Protein AF-A0A350PJ37-F1 (afdb_monomer)

pLDDT: mean 85.16, std 17.82, range [30.05, 98.31]

Nearest PDB structures (foldseek):
  6g63-assembly1_G  TM=8.465E-01  e=6.677E-26  Escherichia coli K-12
  5f6c-assembly1_B  TM=8.165E-01  e=9.027E-26  Escherichia coli K-12
  6g63-assembly1_A  TM=8.144E-01  e=6.286E-26  Escherichia coli K-12
  2bx2-assembly1_L  TM=8.131E-01  e=2.369E-25  Escherichia coli
  6g63-assembly1_L  TM=7.913E-01  e=8.499E-26  Escherichia coli K-12

Mean predicted aligned error: 13.02 Å

Sequence (329 aa):
ERVLVDDPKMYRQIKSYVSQIAPEMAQNVHQYKGKKHIFDQMGIAEDVNSIFNPRVRMKSGGYLIFEQTEAMYVVDVNSGPYAAKAKQEDNSLKTNLDAAREIAKQLRLRDIGGIIVVDFIDLRDDKNRKKIYDELKKEFRKDPAKTNMLGMSDFGLVQITRQRIRPSVINSVSKVCPMCGGSGDVISDDTILTDIESWLSKFKHASEYRAVDLYVNPYMKTLINKGMFSKRWKWMSKLHIKITLVADESIPLSRFKVTLSGSDVDITDVVMRGDSIDEALEQVQIIEELDNSKDDLEITKKSNHRNSGNRTSGSSANSNGRKNHAHQN

Structure (mmCIF, N/CA/C/O backbone):
data_AF-A0A350PJ37-F1
#
_entry.id   AF-A0A350PJ37-F1
#
loop_
_atom_site.group_PDB
_atom_site.id
_atom_site.type_symbol
_atom_site.label_atom_id
_atom_site.label_alt_id
_atom_site.label_comp_id
_atom_site.label_asym_id
_atom_site.label_entity_id
_atom_site.label_seq_id
_atom_site.pdbx_PDB_ins_code
_atom_site.Ca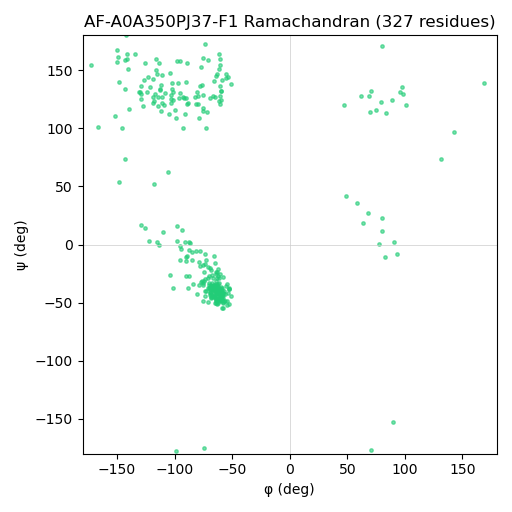rtn_x
_atom_site.Cartn_y
_atom_site.Cartn_z
_atom_site.occupancy
_atom_site.B_iso_or_equiv
_atom_site.auth_seq_id
_atom_site.auth_comp_id
_atom_site.auth_asym_id
_atom_site.auth_atom_id
_atom_site.pdbx_PDB_model_num
ATOM 1 N N . GLU A 1 1 ? -25.817 -11.072 20.066 1.00 71.81 1 GLU A N 1
ATOM 2 C CA . GLU A 1 1 ? -25.407 -10.185 18.951 1.00 71.81 1 GLU A CA 1
ATOM 3 C C . GLU A 1 1 ? -26.251 -10.500 17.720 1.00 71.81 1 GLU A C 1
ATOM 5 O O . GLU A 1 1 ? -26.748 -11.615 17.630 1.00 71.81 1 GLU A O 1
ATOM 10 N N . ARG A 1 2 ? -26.479 -9.530 16.826 1.00 91.81 2 ARG A N 1
ATOM 11 C CA . ARG A 1 2 ? -27.412 -9.632 15.688 1.00 91.81 2 ARG A CA 1
ATOM 12 C C . ARG A 1 2 ? -26.661 -9.893 14.378 1.00 91.81 2 ARG A C 1
ATOM 14 O O . ARG A 1 2 ? -25.728 -9.156 14.079 1.00 91.81 2 ARG A O 1
ATOM 21 N N . VAL A 1 3 ? -27.128 -10.840 13.563 1.00 93.94 3 VAL A N 1
ATOM 22 C CA . VAL A 1 3 ? -26.669 -11.066 12.180 1.00 93.94 3 VAL A CA 1
ATOM 23 C C . VAL A 1 3 ? -27.689 -10.464 11.219 1.00 93.94 3 VAL A C 1
ATOM 25 O O . VAL A 1 3 ? -28.874 -10.791 11.278 1.00 93.94 3 VAL A O 1
ATOM 28 N N . LEU A 1 4 ? -27.242 -9.567 10.344 1.00 95.62 4 LEU A N 1
ATOM 29 C CA . LEU A 1 4 ? -28.100 -8.833 9.420 1.00 95.62 4 LEU A CA 1
ATOM 30 C C . LEU A 1 4 ? -27.703 -9.163 7.974 1.00 95.62 4 LEU A C 1
ATOM 32 O O . LEU A 1 4 ? -26.532 -9.046 7.631 1.00 95.62 4 LEU A O 1
ATOM 36 N N . VAL A 1 5 ? -28.666 -9.589 7.151 1.00 96.75 5 VAL A N 1
ATOM 37 C CA . VAL A 1 5 ? -28.421 -10.083 5.782 1.00 96.75 5 VAL A CA 1
ATOM 38 C C . VAL A 1 5 ? -29.347 -9.372 4.802 1.00 96.75 5 VAL A C 1
ATOM 40 O O . VAL A 1 5 ? -30.561 -9.383 4.996 1.00 96.75 5 VAL A O 1
ATOM 43 N N . ASP A 1 6 ? -28.797 -8.746 3.768 1.00 95.81 6 ASP A N 1
ATOM 44 C CA . ASP A 1 6 ? -29.538 -7.972 2.766 1.00 95.81 6 ASP A CA 1
ATOM 45 C C . ASP A 1 6 ? -29.996 -8.799 1.556 1.00 95.81 6 ASP A C 1
ATOM 47 O O . ASP A 1 6 ? -31.053 -8.511 0.996 1.00 95.81 6 ASP A O 1
ATOM 51 N N . ASP A 1 7 ? -29.294 -9.881 1.209 1.00 97.00 7 ASP A N 1
ATOM 52 C CA . ASP A 1 7 ? -29.755 -10.823 0.186 1.00 97.00 7 ASP A CA 1
ATOM 53 C C . ASP A 1 7 ? -30.821 -11.814 0.728 1.00 97.00 7 ASP A C 1
ATOM 55 O O . ASP A 1 7 ? -30.552 -12.598 1.650 1.00 97.00 7 ASP A O 1
ATOM 59 N N . PRO A 1 8 ? -32.043 -11.858 0.152 1.00 96.38 8 PRO A N 1
ATOM 60 C CA . PRO A 1 8 ? -33.118 -12.739 0.617 1.00 96.38 8 PRO A CA 1
ATOM 61 C C . PRO A 1 8 ? -32.821 -14.241 0.505 1.00 96.38 8 PRO A C 1
ATOM 63 O O . PRO A 1 8 ? -33.394 -15.045 1.251 1.00 96.38 8 PRO A O 1
ATOM 66 N N . LYS A 1 9 ? -31.997 -14.660 -0.463 1.00 97.62 9 LYS A N 1
ATOM 67 C CA . LYS A 1 9 ? -31.652 -16.076 -0.655 1.00 97.62 9 LYS A CA 1
ATOM 68 C C . LYS A 1 9 ? -30.661 -16.518 0.421 1.00 97.62 9 LYS A C 1
ATOM 70 O O . LYS A 1 9 ? -30.918 -17.507 1.108 1.00 97.62 9 LYS A O 1
ATOM 75 N N . MET A 1 10 ? -29.610 -15.739 0.628 1.00 97.38 10 MET A N 1
ATOM 76 C CA . MET A 1 10 ? -28.591 -15.944 1.648 1.00 97.38 10 MET A CA 1
ATOM 77 C C . MET A 1 10 ? -29.172 -15.854 3.061 1.00 97.38 10 MET A C 1
ATOM 79 O O . MET A 1 10 ? -28.846 -16.693 3.893 1.00 97.38 10 MET A O 1
ATOM 83 N N . TYR A 1 11 ? -30.119 -14.943 3.326 1.00 97.62 11 TYR A N 1
ATOM 84 C CA . TYR A 1 11 ? -30.843 -14.905 4.605 1.00 97.62 11 TYR A CA 1
ATOM 85 C C . TYR A 1 11 ? -31.503 -16.253 4.930 1.00 97.62 11 TYR A C 1
ATOM 87 O O . TYR A 1 11 ? -31.339 -16.773 6.034 1.00 97.62 11 TYR A O 1
ATOM 95 N N . ARG A 1 12 ? -32.227 -16.845 3.968 1.00 97.31 12 ARG A N 1
ATOM 96 C CA . ARG A 1 12 ? -32.888 -18.148 4.156 1.00 97.31 12 ARG A CA 1
ATOM 97 C C . ARG A 1 12 ? -31.877 -19.268 4.388 1.00 97.31 12 ARG A C 1
ATOM 99 O O . ARG A 1 12 ? -32.087 -20.087 5.277 1.00 97.31 12 ARG A O 1
ATOM 106 N N . GLN A 1 13 ? -30.782 -19.278 3.628 1.00 97.38 13 GLN A N 1
ATOM 107 C CA . GLN A 1 13 ? -29.710 -20.267 3.774 1.00 97.38 13 GLN A CA 1
ATOM 108 C C . GLN A 1 13 ? -29.038 -20.175 5.149 1.00 97.38 13 GLN A C 1
ATOM 110 O O . GLN A 1 13 ? -28.982 -21.173 5.865 1.00 97.38 13 GLN A O 1
ATOM 115 N N . ILE A 1 14 ? -28.605 -18.976 5.554 1.00 96.75 14 ILE A N 1
ATOM 116 C CA . ILE A 1 14 ? -27.972 -18.732 6.856 1.00 96.75 14 ILE A CA 1
ATOM 117 C C . ILE A 1 14 ? -28.936 -19.093 7.985 1.00 96.75 14 ILE A C 1
ATOM 119 O O . ILE A 1 14 ? -28.550 -19.788 8.920 1.00 96.75 14 ILE A O 1
ATOM 123 N N . LYS A 1 15 ? -30.205 -18.679 7.899 1.00 96.69 15 LYS A N 1
ATOM 124 C CA . LYS A 1 15 ? -31.189 -18.983 8.941 1.00 96.69 15 LYS A CA 1
ATOM 125 C C . LYS A 1 15 ? -31.455 -20.479 9.066 1.00 96.69 15 LYS A C 1
ATOM 127 O O . LYS A 1 15 ? -31.522 -20.974 10.187 1.00 96.69 15 LYS A O 1
ATOM 132 N N . SER A 1 16 ? -31.559 -21.197 7.948 1.00 96.81 16 SER A N 1
ATOM 133 C CA . SER A 1 16 ? -31.697 -22.657 7.953 1.00 96.81 16 SER A CA 1
ATOM 134 C C . SER A 1 16 ? -30.483 -23.331 8.591 1.00 96.81 16 SER A C 1
ATOM 136 O O . SER A 1 16 ? -30.651 -24.193 9.445 1.00 96.81 16 SER A O 1
ATOM 138 N N . TYR A 1 17 ? -29.272 -22.916 8.213 1.00 96.81 17 TYR A N 1
ATOM 139 C CA . TYR A 1 17 ? -28.022 -23.461 8.743 1.00 96.81 17 TYR A CA 1
ATOM 140 C C . TYR A 1 17 ? -27.886 -23.231 10.256 1.00 96.81 17 TYR A C 1
ATOM 142 O O . TYR A 1 17 ? -27.674 -24.173 11.016 1.00 96.81 17 TYR A O 1
ATOM 150 N N . VAL A 1 18 ? -28.089 -21.992 10.716 1.00 96.00 18 VAL A N 1
ATOM 151 C CA . VAL A 1 18 ? -28.021 -21.652 12.146 1.00 96.00 18 VAL A CA 1
ATOM 152 C C . VAL A 1 18 ? -29.093 -22.399 12.936 1.00 96.00 18 VAL A C 1
ATOM 154 O O . VAL A 1 18 ? -28.800 -22.898 14.013 1.00 96.00 18 VAL A O 1
ATOM 157 N N . SER A 1 19 ? -30.303 -22.562 12.391 1.00 95.56 19 SER A N 1
ATOM 158 C CA . SER A 1 19 ? -31.375 -23.307 13.071 1.00 95.56 19 SER A CA 1
ATOM 159 C C . SER A 1 19 ? -31.049 -24.789 13.284 1.00 95.56 19 SER A C 1
ATOM 161 O O . SER A 1 19 ? -31.627 -25.399 14.173 1.00 95.56 19 SER A O 1
ATOM 163 N N . GLN A 1 20 ? -30.153 -25.373 12.481 1.00 96.69 20 GLN A N 1
ATOM 164 C CA . GLN A 1 20 ? -29.726 -26.768 12.631 1.00 96.69 20 GLN A CA 1
ATOM 165 C C . GLN A 1 20 ? -28.608 -26.933 13.668 1.00 96.69 20 GLN A C 1
ATOM 167 O O . GLN A 1 20 ? -28.559 -27.957 14.342 1.00 96.69 20 GLN A O 1
ATOM 172 N N . ILE A 1 21 ? -27.711 -25.949 13.786 1.00 96.69 21 ILE A N 1
ATOM 173 C CA . ILE A 1 21 ? -26.486 -26.061 14.599 1.00 96.69 21 ILE A CA 1
ATOM 174 C C . ILE A 1 21 ? -26.615 -25.354 15.952 1.00 96.69 21 ILE A C 1
ATOM 176 O O . ILE A 1 21 ? -26.098 -25.848 16.947 1.00 96.69 21 ILE A O 1
ATOM 180 N N . ALA A 1 22 ? -27.292 -24.206 15.987 1.00 94.62 22 ALA A N 1
ATOM 181 C CA . ALA A 1 22 ? -27.503 -23.381 17.177 1.00 94.62 22 ALA A CA 1
ATOM 182 C C . ALA A 1 22 ? -28.915 -22.752 17.138 1.00 94.62 22 ALA A C 1
ATOM 184 O O . ALA A 1 22 ? -29.064 -21.557 16.834 1.00 94.62 22 ALA A O 1
ATOM 185 N N . PRO A 1 23 ? -29.977 -23.549 17.380 1.00 94.00 23 PRO A N 1
ATOM 186 C CA . PRO A 1 23 ? -31.371 -23.112 17.258 1.00 94.00 23 PRO A CA 1
ATOM 187 C C . PRO A 1 23 ? -31.692 -21.829 18.039 1.00 94.00 23 PRO A C 1
ATOM 189 O O . PRO A 1 23 ? -32.399 -20.949 17.546 1.00 94.00 23 PRO A O 1
ATOM 192 N N . GLU A 1 24 ? -31.122 -21.676 19.232 1.00 94.75 24 GLU A N 1
ATOM 193 C CA . GLU A 1 24 ? -31.280 -20.519 20.114 1.00 94.75 24 GLU A CA 1
ATOM 194 C C . GLU A 1 24 ? -30.734 -19.212 19.515 1.00 94.75 24 GLU A C 1
ATOM 196 O O . GLU A 1 24 ? -31.190 -18.122 19.874 1.00 94.75 24 GLU A O 1
ATOM 201 N N . MET A 1 25 ? -29.796 -19.303 18.565 1.00 94.38 25 MET A N 1
ATOM 202 C CA . MET A 1 25 ? -29.224 -18.154 17.861 1.00 94.38 25 MET A CA 1
ATOM 203 C C . MET A 1 25 ? -29.999 -17.782 16.591 1.00 94.38 25 MET A C 1
ATOM 205 O O . MET A 1 25 ? -29.816 -16.679 16.074 1.00 94.38 25 MET A O 1
ATOM 209 N N . ALA A 1 26 ? -30.894 -18.639 16.088 1.00 94.19 26 ALA A N 1
ATOM 210 C CA . ALA A 1 26 ? -31.614 -18.401 14.832 1.00 94.19 26 ALA A CA 1
ATOM 211 C C . ALA A 1 26 ? -32.501 -17.141 14.867 1.00 94.19 26 ALA A C 1
ATOM 213 O O . ALA A 1 26 ? -32.713 -16.484 13.840 1.00 94.19 26 ALA A O 1
ATOM 214 N N . GLN A 1 27 ? -32.989 -16.768 16.055 1.00 94.69 27 GLN A N 1
ATOM 215 C CA . GLN A 1 27 ? -33.739 -15.528 16.281 1.00 94.69 27 GLN A CA 1
ATOM 216 C C . GLN A 1 27 ? -32.905 -14.264 16.032 1.00 94.69 27 GLN A C 1
ATOM 218 O O . GLN A 1 27 ? -33.464 -13.243 15.647 1.00 94.69 27 GLN A O 1
ATOM 223 N N . ASN A 1 28 ? -31.576 -14.350 16.164 1.00 95.69 28 ASN A N 1
ATOM 224 C CA . ASN A 1 28 ? -30.653 -13.238 15.945 1.00 95.69 28 ASN A CA 1
ATOM 225 C C . ASN A 1 28 ? -30.320 -13.012 14.464 1.00 95.69 28 ASN A C 1
ATOM 227 O O . ASN A 1 28 ? -29.609 -12.058 14.146 1.00 95.69 28 ASN A O 1
ATOM 231 N N . VAL A 1 29 ? -30.788 -13.881 13.559 1.00 96.62 29 VAL A N 1
ATOM 232 C CA . VAL A 1 29 ? -30.621 -13.729 12.109 1.00 96.62 29 VAL A CA 1
ATOM 233 C C . VAL A 1 29 ? -31.820 -12.963 11.557 1.00 96.62 29 VAL A C 1
ATOM 235 O O . VAL A 1 29 ? -32.947 -13.478 11.536 1.00 96.62 29 VAL A O 1
ATOM 238 N N . HIS A 1 30 ? -31.571 -11.743 11.082 1.00 96.25 30 HIS A N 1
ATOM 239 C CA . HIS A 1 30 ? -32.581 -10.846 10.526 1.00 96.25 30 HIS A CA 1
ATOM 240 C C .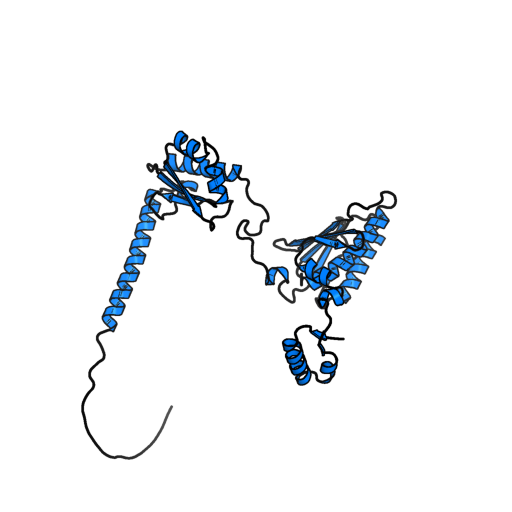 HIS A 1 30 ? -32.287 -10.523 9.066 1.00 96.25 30 HIS A C 1
ATOM 242 O O . HIS A 1 30 ? -31.145 -10.286 8.672 1.00 96.25 30 HIS A O 1
ATOM 248 N N . GLN A 1 31 ? -33.353 -10.439 8.278 1.00 96.94 31 GLN A N 1
ATOM 249 C CA . GLN A 1 31 ? -33.276 -9.911 6.928 1.00 96.94 31 GLN A CA 1
ATOM 250 C C . GLN A 1 31 ? -33.323 -8.382 6.974 1.00 96.94 31 GLN A C 1
ATOM 252 O O . GLN A 1 31 ? -34.250 -7.799 7.541 1.00 96.94 31 GLN A O 1
ATOM 257 N N . TYR A 1 32 ? -32.356 -7.735 6.341 1.00 96.88 32 TYR A N 1
ATOM 258 C CA . TYR A 1 32 ? -32.394 -6.310 6.079 1.00 96.88 32 TYR A CA 1
ATOM 259 C C . TYR A 1 32 ? -33.277 -6.024 4.865 1.00 96.88 32 TYR A C 1
ATOM 261 O O . TYR A 1 32 ? -33.119 -6.627 3.810 1.00 96.88 32 TYR A O 1
ATOM 269 N N . LYS A 1 33 ? -34.235 -5.110 5.033 1.00 95.44 33 LYS A N 1
ATOM 270 C CA . LYS A 1 33 ? -35.200 -4.710 3.993 1.00 95.44 33 LYS A CA 1
ATOM 271 C C . LYS A 1 33 ? -35.204 -3.197 3.750 1.00 95.44 33 LYS A C 1
ATOM 273 O O . LYS A 1 33 ? -36.158 -2.659 3.193 1.00 95.44 33 LYS A O 1
ATOM 278 N N . GLY A 1 34 ? -34.192 -2.490 4.257 1.00 93.81 34 GLY A N 1
ATOM 279 C CA . GLY A 1 34 ? -34.082 -1.046 4.080 1.00 93.81 34 GLY A CA 1
ATOM 280 C C . GLY A 1 34 ? -33.742 -0.678 2.635 1.00 93.81 34 GLY A C 1
ATOM 281 O O . GLY A 1 34 ? -33.219 -1.494 1.885 1.00 93.81 34 GLY A O 1
ATOM 282 N N . LYS A 1 35 ? -34.044 0.566 2.247 1.00 94.75 35 LYS A N 1
ATOM 283 C CA . LYS A 1 35 ? -33.756 1.076 0.894 1.00 94.75 35 LYS A CA 1
ATOM 284 C C . LYS A 1 35 ? -32.281 1.433 0.683 1.00 94.75 35 LYS A C 1
ATOM 286 O O . LYS A 1 35 ? -31.791 1.347 -0.434 1.00 94.75 35 LYS A O 1
ATOM 291 N N . LYS A 1 36 ? -31.597 1.893 1.737 1.00 95.69 36 LYS A N 1
ATOM 292 C CA . LYS A 1 36 ? -30.164 2.233 1.697 1.00 95.69 36 LYS A CA 1
ATOM 293 C C . LYS A 1 36 ? -29.327 0.962 1.748 1.00 95.69 36 LYS A C 1
ATOM 295 O O . LYS A 1 36 ? -29.774 0.001 2.368 1.00 95.69 36 LYS A O 1
ATOM 300 N N . HIS A 1 37 ? -28.121 0.976 1.188 1.00 95.12 37 HIS A N 1
ATOM 301 C CA . HIS A 1 37 ? -27.193 -0.147 1.307 1.00 95.12 37 HIS A CA 1
ATOM 302 C C . HIS A 1 37 ? -26.942 -0.497 2.786 1.00 95.12 37 HIS A C 1
ATOM 304 O O . HIS A 1 37 ? -26.893 0.390 3.644 1.00 95.12 37 HIS A O 1
ATOM 310 N N . ILE A 1 38 ? -26.797 -1.789 3.100 1.00 95.50 38 ILE A N 1
ATOM 311 C CA . ILE A 1 38 ? -26.683 -2.267 4.486 1.00 95.50 38 ILE A CA 1
ATOM 312 C C . ILE A 1 38 ? -25.488 -1.637 5.218 1.00 95.50 38 ILE A C 1
ATOM 314 O O . ILE A 1 38 ? -25.617 -1.245 6.376 1.00 95.50 38 ILE A O 1
ATOM 318 N N . PHE A 1 39 ? -24.350 -1.461 4.541 1.00 95.31 39 PHE A N 1
ATOM 319 C CA . PHE A 1 39 ? -23.158 -0.849 5.143 1.00 95.31 39 PHE A CA 1
ATOM 320 C C . PHE A 1 39 ? -23.327 0.640 5.438 1.00 95.31 39 PHE A C 1
ATOM 322 O O . PHE A 1 39 ? -22.859 1.095 6.481 1.00 95.31 39 PHE A O 1
ATOM 329 N N . ASP A 1 40 ? -24.035 1.381 4.582 1.00 94.81 40 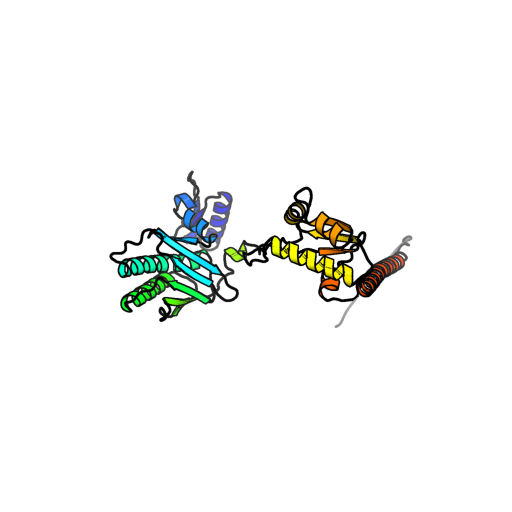ASP A N 1
ATOM 330 C CA . ASP A 1 40 ? -24.334 2.797 4.825 1.00 94.81 40 ASP A CA 1
ATOM 331 C C . ASP A 1 40 ? -25.267 2.941 6.024 1.00 94.81 40 ASP A C 1
ATOM 333 O O . ASP A 1 40 ? -25.044 3.761 6.911 1.00 94.81 40 ASP A O 1
ATOM 337 N N . GLN A 1 41 ? -26.299 2.095 6.085 1.00 93.94 41 GLN A N 1
ATOM 338 C CA . GLN A 1 41 ? -27.249 2.085 7.191 1.00 93.94 41 GLN A CA 1
ATOM 339 C C . GLN A 1 41 ? -26.582 1.738 8.529 1.00 93.94 41 GLN A C 1
ATOM 341 O O . GLN A 1 41 ? -26.999 2.242 9.570 1.00 93.94 41 GLN A O 1
ATOM 346 N N . MET A 1 42 ? -25.563 0.877 8.503 1.00 94.00 42 MET A N 1
ATOM 347 C CA . MET A 1 42 ? -24.791 0.487 9.683 1.00 94.00 42 MET A CA 1
ATOM 348 C C . MET A 1 42 ? -23.615 1.431 9.981 1.00 94.00 42 MET A C 1
ATOM 350 O O . MET A 1 42 ? -22.963 1.258 11.007 1.00 94.00 42 MET A O 1
ATOM 354 N N . GLY A 1 43 ? -23.347 2.422 9.122 1.00 93.06 43 GLY A N 1
ATOM 355 C CA . GLY A 1 43 ? -22.254 3.379 9.301 1.00 93.06 43 GLY A CA 1
ATOM 356 C C . GLY A 1 43 ? -20.855 2.770 9.168 1.00 93.06 43 GLY A C 1
ATOM 357 O O . GLY A 1 43 ? -19.923 3.275 9.785 1.00 93.06 43 GLY A O 1
ATOM 358 N N . ILE A 1 44 ? -20.706 1.683 8.402 1.00 93.31 44 ILE A N 1
ATOM 359 C CA . ILE A 1 44 ? -19.430 0.958 8.227 1.00 93.31 44 ILE A CA 1
ATOM 360 C C . ILE A 1 44 ? -18.888 1.012 6.794 1.00 93.31 44 ILE A C 1
ATOM 362 O O . ILE A 1 44 ? -17.865 0.401 6.504 1.00 93.31 44 ILE A O 1
ATOM 366 N N . ALA A 1 45 ? -19.555 1.718 5.878 1.00 91.69 45 ALA A N 1
ATOM 367 C CA . ALA A 1 45 ? -19.125 1.794 4.481 1.00 91.69 45 ALA A CA 1
ATOM 368 C C . ALA A 1 45 ? -17.710 2.383 4.329 1.00 91.69 45 ALA A C 1
ATOM 370 O O . ALA A 1 45 ? -16.903 1.864 3.560 1.00 91.69 45 ALA A O 1
ATOM 371 N N . GLU A 1 46 ? -17.380 3.420 5.105 1.00 89.31 46 GLU A N 1
ATOM 372 C CA . GLU A 1 46 ? -16.032 4.005 5.120 1.00 89.31 46 GLU A CA 1
ATOM 373 C C . GLU A 1 46 ? -14.977 3.008 5.616 1.00 89.31 46 GLU A C 1
ATOM 375 O O . GLU A 1 46 ? -13.905 2.904 5.023 1.00 89.31 46 GLU A O 1
ATOM 380 N N . ASP A 1 47 ? -15.305 2.221 6.643 1.00 91.00 47 ASP A N 1
ATOM 381 C CA . ASP A 1 47 ? -14.417 1.190 7.183 1.00 91.00 47 ASP A CA 1
ATOM 382 C C . ASP A 1 47 ? -14.138 0.099 6.147 1.00 91.00 47 ASP A C 1
ATOM 384 O O . ASP A 1 47 ? -12.982 -0.260 5.930 1.00 91.00 47 ASP A O 1
ATOM 388 N N . VAL A 1 48 ? -15.178 -0.380 5.458 1.00 90.75 48 VAL A N 1
ATOM 389 C CA . VAL A 1 48 ? -15.038 -1.367 4.378 1.00 90.75 48 VAL A CA 1
ATOM 390 C C . VAL A 1 48 ? -14.159 -0.824 3.249 1.00 90.75 48 VAL A C 1
ATOM 392 O O . VAL A 1 48 ? -13.234 -1.505 2.815 1.00 90.75 48 VAL A O 1
ATOM 395 N N . ASN A 1 49 ? -14.389 0.416 2.810 1.00 87.31 49 ASN A N 1
ATOM 396 C CA . ASN A 1 49 ? -13.591 1.033 1.748 1.00 87.31 49 ASN A CA 1
ATOM 397 C C . ASN A 1 49 ? -12.133 1.264 2.172 1.00 87.31 49 ASN A C 1
ATOM 399 O O . ASN A 1 49 ? -11.221 1.126 1.356 1.00 87.31 49 ASN A O 1
ATOM 403 N N . SER A 1 50 ? -11.896 1.584 3.449 1.00 89.75 50 SER A N 1
ATOM 404 C CA . SER A 1 50 ? -10.547 1.821 3.965 1.00 89.75 50 SER A CA 1
ATOM 405 C C . SER A 1 50 ? -9.641 0.596 3.875 1.00 89.75 50 SER A C 1
ATOM 407 O O . SER A 1 50 ? -8.440 0.780 3.725 1.00 89.75 50 SER A O 1
ATOM 409 N N . ILE A 1 51 ? -10.182 -0.631 3.898 1.00 90.25 51 ILE A N 1
ATOM 410 C CA . ILE A 1 51 ? -9.402 -1.882 3.860 1.00 90.25 51 ILE A CA 1
ATOM 411 C C . ILE A 1 51 ? -8.432 -1.908 2.674 1.00 90.25 51 ILE A C 1
ATOM 413 O O . ILE A 1 51 ? -7.303 -2.372 2.821 1.00 90.25 51 ILE A O 1
ATOM 417 N N . PHE A 1 52 ? -8.858 -1.389 1.521 1.00 86.38 52 PHE A N 1
ATOM 418 C CA . PHE A 1 52 ? -8.084 -1.413 0.278 1.00 86.38 52 P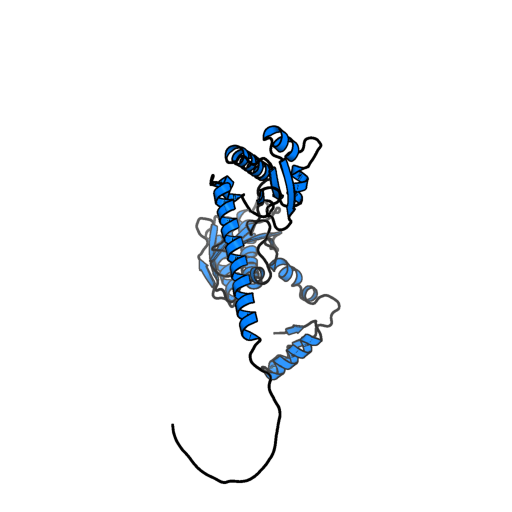HE A CA 1
ATOM 419 C C . PHE A 1 52 ? -7.183 -0.194 0.090 1.00 86.38 52 PHE A C 1
ATOM 421 O O . PHE A 1 52 ? -6.357 -0.179 -0.819 1.00 86.38 52 PHE A O 1
ATOM 428 N N . ASN A 1 53 ? -7.337 0.837 0.921 1.00 90.12 53 ASN A N 1
ATOM 429 C CA . ASN A 1 53 ? -6.574 2.065 0.786 1.00 90.12 53 ASN A CA 1
ATOM 430 C C . ASN A 1 53 ? -5.350 2.032 1.715 1.00 90.12 53 ASN A C 1
ATOM 432 O O . ASN A 1 53 ? -5.513 1.852 2.928 1.00 90.12 53 ASN A O 1
ATOM 436 N N . PRO A 1 54 ? -4.125 2.244 1.205 1.00 90.31 54 PRO A N 1
ATOM 437 C CA . PRO A 1 54 ? -2.954 2.443 2.055 1.00 90.31 54 PRO A CA 1
ATOM 438 C C . PRO A 1 54 ? -3.148 3.598 3.045 1.00 90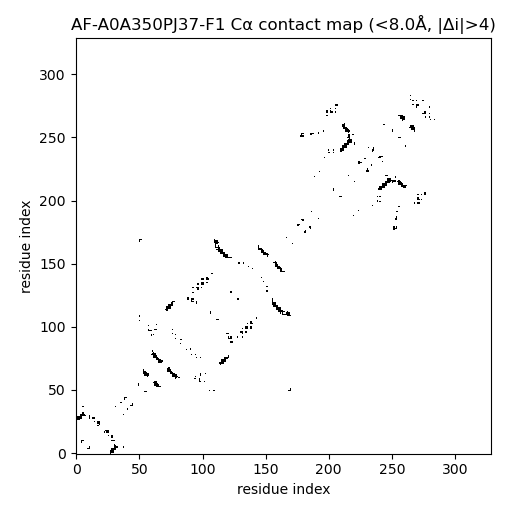.31 54 PRO A C 1
ATOM 440 O O . PRO A 1 54 ? -2.727 3.499 4.194 1.00 90.31 54 PRO A O 1
ATOM 443 N N . ARG A 1 55 ? -3.847 4.667 2.636 1.00 94.38 55 ARG A N 1
ATOM 444 C CA . ARG A 1 55 ? -4.114 5.838 3.474 1.00 94.38 55 ARG A CA 1
ATOM 445 C C . ARG A 1 55 ? -5.448 5.718 4.211 1.00 94.38 55 ARG A C 1
ATOM 447 O O . ARG A 1 55 ? -6.497 5.570 3.587 1.00 94.38 55 ARG A O 1
ATOM 454 N N . VAL A 1 56 ? -5.426 5.887 5.533 1.00 94.38 56 VAL A N 1
ATOM 455 C CA . VAL A 1 56 ? -6.624 5.877 6.394 1.00 94.38 56 VAL A CA 1
ATOM 456 C C . VAL A 1 56 ? -6.771 7.216 7.089 1.00 94.38 56 VAL A C 1
ATOM 458 O O . VAL A 1 56 ? -5.883 7.642 7.818 1.00 94.38 56 VAL A O 1
ATOM 461 N N . ARG A 1 57 ? -7.899 7.895 6.885 1.00 92.12 57 ARG A N 1
ATOM 462 C CA . ARG A 1 57 ? -8.166 9.178 7.541 1.00 92.12 57 ARG A CA 1
ATOM 463 C C . ARG A 1 57 ? -8.593 8.959 8.991 1.00 92.12 57 ARG A C 1
ATOM 465 O O . ARG A 1 57 ? -9.431 8.111 9.272 1.00 92.12 57 ARG A O 1
ATOM 472 N N . MET A 1 58 ? -8.051 9.767 9.894 1.00 91.62 58 MET A N 1
ATOM 473 C CA . MET A 1 58 ? -8.395 9.753 11.313 1.00 91.62 58 MET A CA 1
ATOM 474 C C . MET A 1 58 ? -9.415 10.846 11.650 1.00 91.62 58 MET A C 1
ATOM 476 O O . MET A 1 58 ? -9.520 11.864 10.959 1.00 91.62 58 MET A O 1
ATOM 480 N N . LYS A 1 59 ? -10.148 10.672 12.755 1.00 85.44 59 LYS A N 1
ATOM 481 C CA . LYS A 1 59 ? -11.184 11.624 13.204 1.00 85.44 59 LYS A CA 1
ATOM 482 C C . LYS A 1 59 ? -10.604 12.985 13.574 1.00 85.44 59 LYS A C 1
ATOM 484 O O . LYS A 1 59 ? -11.256 14.009 13.396 1.00 85.44 59 LYS A O 1
ATOM 489 N N . SER A 1 60 ? -9.372 12.993 14.071 1.00 83.06 60 SER A N 1
ATOM 490 C CA . SER A 1 60 ? -8.586 14.191 14.373 1.00 83.06 60 SER A CA 1
ATOM 491 C C . SER A 1 60 ? -8.204 15.026 13.142 1.00 83.06 60 SER A C 1
ATOM 493 O O . SER A 1 60 ? -7.740 16.150 13.311 1.00 83.06 60 SER A O 1
ATOM 495 N N . GLY A 1 61 ? -8.419 14.523 11.920 1.00 84.69 61 GLY A N 1
ATOM 496 C CA . GLY A 1 61 ? -8.049 15.196 10.670 1.00 84.69 61 GLY A CA 1
ATOM 497 C C . GLY A 1 61 ? -6.674 14.798 10.128 1.00 84.69 61 GLY A C 1
ATOM 498 O O . GLY A 1 61 ? -6.362 15.137 8.986 1.00 84.69 61 GLY A O 1
ATOM 499 N N . GLY A 1 62 ? -5.897 14.042 10.908 1.00 91.38 62 GLY A N 1
ATOM 500 C CA . GLY A 1 62 ? -4.695 13.357 10.448 1.00 91.38 62 GLY A CA 1
ATOM 501 C C . GLY A 1 62 ? -5.002 12.122 9.598 1.00 91.38 62 GLY A C 1
ATOM 502 O O . GLY A 1 62 ? -6.159 11.821 9.282 1.00 91.38 62 GLY A O 1
ATOM 503 N N . TYR A 1 63 ? -3.962 11.385 9.231 1.00 94.69 63 TYR A N 1
ATOM 504 C CA . TYR A 1 63 ? -4.092 10.129 8.503 1.00 94.69 63 TYR A CA 1
ATOM 505 C C . TYR A 1 63 ? -2.953 9.163 8.830 1.00 94.69 63 TYR A C 1
ATOM 507 O O . TYR A 1 63 ? -1.876 9.568 9.256 1.00 94.69 63 TYR A O 1
ATOM 515 N N . LEU A 1 64 ? -3.219 7.882 8.613 1.00 96.81 64 LEU A N 1
ATOM 516 C CA . LEU A 1 64 ? -2.258 6.792 8.688 1.00 96.81 64 LEU A CA 1
ATOM 517 C C . LEU A 1 64 ? -1.875 6.361 7.277 1.00 96.81 64 LEU A C 1
ATOM 519 O O . LEU A 1 64 ? -2.731 6.401 6.387 1.00 96.81 64 LEU A O 1
ATOM 523 N N . ILE A 1 65 ? -0.643 5.907 7.084 1.00 96.56 65 ILE A N 1
ATOM 524 C CA . ILE A 1 65 ? -0.216 5.213 5.865 1.00 96.56 65 ILE A CA 1
ATOM 525 C C . ILE A 1 65 ? 0.220 3.803 6.257 1.00 96.56 65 ILE A C 1
ATOM 527 O O . ILE A 1 65 ? 1.080 3.649 7.113 1.00 96.56 65 ILE A O 1
ATOM 531 N N . PHE A 1 66 ? -0.389 2.785 5.651 1.00 96.00 66 PHE A N 1
ATOM 532 C CA . PHE A 1 66 ? -0.020 1.382 5.820 1.00 96.00 66 PHE A CA 1
ATOM 533 C C . PHE A 1 66 ? 0.755 0.901 4.601 1.00 96.00 66 PHE A C 1
ATOM 535 O O . PHE A 1 66 ? 0.209 0.884 3.496 1.00 96.00 66 PHE A O 1
ATOM 542 N N . GLU A 1 67 ? 1.974 0.422 4.821 1.00 92.69 67 GLU A N 1
ATOM 543 C CA . GLU A 1 67 ? 2.830 -0.129 3.775 1.00 92.69 67 GLU A CA 1
ATOM 544 C C . GLU A 1 67 ? 3.312 -1.524 4.156 1.00 92.69 67 GLU A C 1
ATOM 546 O O . GLU A 1 67 ? 3.598 -1.821 5.318 1.00 92.69 67 GLU A O 1
ATOM 551 N N . GLN A 1 68 ? 3.367 -2.404 3.161 1.00 90.25 68 GLN A N 1
ATOM 552 C CA . GLN A 1 68 ? 3.895 -3.748 3.319 1.00 90.25 68 GLN A CA 1
ATOM 553 C C . GLN A 1 68 ? 5.293 -3.797 2.710 1.00 90.25 68 GLN A C 1
ATOM 555 O O . GLN A 1 68 ? 5.461 -3.503 1.531 1.00 90.25 68 GLN A O 1
ATOM 560 N N . THR A 1 69 ? 6.273 -4.222 3.499 1.00 89.69 69 THR A N 1
ATOM 561 C CA . THR A 1 69 ? 7.602 -4.592 3.008 1.00 89.69 69 THR A CA 1
ATOM 562 C C . THR A 1 69 ? 7.697 -6.112 2.867 1.00 89.69 69 THR A C 1
ATOM 564 O O . THR A 1 69 ? 6.737 -6.843 3.127 1.00 89.69 69 THR A O 1
ATOM 567 N N . GLU A 1 70 ? 8.864 -6.616 2.474 1.00 84.88 70 GLU A N 1
ATOM 568 C CA . GLU A 1 70 ? 9.113 -8.057 2.389 1.00 84.88 70 GLU A CA 1
ATOM 569 C C . GLU A 1 70 ? 8.900 -8.769 3.738 1.00 84.88 70 GLU A C 1
ATOM 571 O O . GLU A 1 70 ? 8.266 -9.824 3.801 1.00 84.88 70 GLU A O 1
ATOM 576 N N . ALA A 1 71 ? 9.386 -8.176 4.832 1.00 89.88 71 ALA A N 1
ATOM 577 C CA . ALA A 1 71 ? 9.432 -8.833 6.138 1.00 89.88 71 ALA A CA 1
ATOM 578 C C . ALA A 1 71 ? 8.360 -8.346 7.126 1.00 89.88 71 ALA A C 1
ATOM 580 O O . ALA A 1 71 ? 7.988 -9.080 8.047 1.00 89.88 71 ALA A O 1
ATOM 581 N N . MET A 1 72 ? 7.872 -7.111 6.982 1.00 95.25 72 MET A N 1
ATOM 582 C CA . MET A 1 72 ? 7.019 -6.471 7.987 1.00 95.25 72 MET A CA 1
ATOM 583 C C . MET A 1 72 ? 6.029 -5.478 7.381 1.00 95.25 72 MET A C 1
ATOM 585 O O . MET A 1 72 ? 6.135 -5.088 6.223 1.00 95.25 72 MET A O 1
ATOM 589 N N . TYR A 1 73 ? 5.064 -5.053 8.189 1.00 96.00 73 TYR A N 1
ATOM 590 C CA . TYR A 1 73 ? 4.243 -3.886 7.883 1.00 96.00 73 TYR A CA 1
ATOM 591 C C . TYR A 1 73 ? 4.792 -2.656 8.592 1.00 96.00 73 TYR A C 1
ATOM 593 O O . TYR A 1 73 ? 5.158 -2.731 9.765 1.00 96.00 73 TYR A O 1
ATOM 601 N N . VAL A 1 74 ? 4.794 -1.529 7.894 1.00 97.38 74 VAL A N 1
ATOM 602 C CA . VAL A 1 74 ? 5.128 -0.220 8.449 1.00 97.38 74 VAL A CA 1
ATOM 603 C C . VAL A 1 74 ? 3.866 0.632 8.459 1.00 97.38 74 VAL A C 1
ATOM 605 O O . VAL A 1 74 ? 3.066 0.588 7.520 1.00 97.38 74 VAL A O 1
ATOM 608 N N . VAL A 1 75 ? 3.655 1.360 9.552 1.00 98.12 75 VAL A N 1
ATOM 609 C CA . VAL A 1 75 ? 2.536 2.286 9.703 1.00 98.12 75 VAL A CA 1
ATOM 610 C C . VAL A 1 75 ? 3.057 3.652 10.110 1.00 98.12 75 VAL A C 1
ATOM 612 O O . VAL A 1 75 ? 3.629 3.777 11.186 1.00 98.12 75 VAL A O 1
ATOM 615 N N . ASP A 1 76 ? 2.815 4.659 9.281 1.00 97.75 76 ASP A N 1
ATOM 616 C CA . ASP A 1 76 ? 3.219 6.045 9.528 1.00 97.75 76 ASP A CA 1
ATOM 617 C C . ASP A 1 76 ? 2.030 6.899 10.000 1.00 97.75 76 ASP A C 1
ATOM 619 O O . ASP A 1 76 ? 0.910 6.757 9.488 1.00 97.75 76 ASP A O 1
ATOM 623 N N . VAL A 1 77 ? 2.257 7.780 10.980 1.00 96.88 77 VAL A N 1
ATOM 624 C CA . VAL A 1 77 ? 1.229 8.619 11.615 1.00 96.88 77 VAL A CA 1
ATOM 625 C C . VAL A 1 77 ? 1.430 10.092 11.270 1.00 96.88 77 VAL A C 1
ATOM 627 O O . VAL A 1 77 ? 2.337 10.757 11.760 1.00 96.88 77 VAL A O 1
ATOM 630 N N . ASN A 1 78 ? 0.474 10.665 10.537 1.00 94.62 78 ASN A N 1
ATOM 631 C CA . ASN A 1 78 ? 0.502 12.069 10.136 1.00 94.62 78 ASN A CA 1
ATOM 632 C C . ASN A 1 78 ? -0.607 12.885 10.809 1.00 94.62 78 ASN A C 1
ATOM 634 O O . ASN A 1 78 ? -1.781 12.513 10.780 1.00 94.62 78 ASN A O 1
ATOM 638 N N . SER A 1 79 ? -0.265 14.063 11.340 1.00 87.94 79 SER A N 1
ATOM 639 C CA . SER A 1 79 ? -1.215 14.989 11.989 1.00 87.94 79 SER A CA 1
ATOM 640 C C . SER A 1 79 ? -2.058 15.825 11.017 1.00 87.94 79 SER A C 1
ATOM 642 O O . SER A 1 79 ? -3.085 16.379 11.412 1.00 87.94 79 SER A O 1
ATOM 644 N N . GLY A 1 80 ? -1.676 15.883 9.737 1.00 82.31 80 GLY A N 1
ATOM 645 C CA . GLY A 1 80 ? -2.360 16.688 8.724 1.00 82.31 80 GLY A CA 1
ATOM 646 C C . GLY A 1 80 ? -2.155 18.209 8.897 1.00 82.31 80 GLY A C 1
ATOM 647 O O . GLY A 1 80 ? -1.419 18.658 9.772 1.00 82.31 80 GLY A O 1
ATOM 648 N N . PRO A 1 81 ? -2.798 19.041 8.056 1.00 70.81 81 PRO A N 1
ATOM 649 C CA . PRO A 1 81 ? -2.486 20.473 7.943 1.00 70.81 81 PRO A CA 1
ATOM 650 C C . PRO A 1 81 ? -2.966 21.357 9.113 1.00 70.81 81 PRO A C 1
ATOM 652 O O . PRO A 1 81 ? -2.614 22.532 9.166 1.00 70.81 81 PRO A O 1
ATOM 655 N N . TYR A 1 82 ? -3.759 20.835 10.054 1.00 61.03 82 TYR A N 1
ATOM 656 C CA . TYR A 1 82 ? -4.443 21.634 11.087 1.00 61.03 82 TYR A CA 1
ATOM 657 C C . TYR A 1 82 ? -3.729 21.687 12.454 1.00 61.03 82 TYR A C 1
ATOM 659 O O . TYR A 1 82 ? -4.328 22.093 13.452 1.00 61.03 82 TYR A O 1
ATOM 667 N N . ALA A 1 83 ? -2.449 21.314 12.536 1.00 60.97 83 ALA A N 1
ATOM 668 C CA . ALA A 1 83 ? -1.699 21.358 13.792 1.00 60.97 83 ALA A CA 1
ATOM 669 C C . ALA A 1 83 ? -1.366 22.809 14.209 1.00 60.97 83 ALA A C 1
ATOM 671 O O . ALA A 1 83 ? -0.422 23.429 13.719 1.00 60.97 83 ALA A O 1
ATOM 672 N N . ALA A 1 84 ? -2.139 23.373 15.143 1.00 59.00 84 ALA A N 1
ATOM 673 C CA . ALA A 1 84 ? -1.861 24.690 15.714 1.00 59.00 84 ALA A CA 1
ATOM 674 C C . ALA A 1 84 ? -0.540 24.684 16.517 1.00 59.00 84 ALA A C 1
ATOM 676 O O . ALA A 1 84 ? -0.366 23.878 17.435 1.00 59.00 84 ALA A O 1
ATOM 677 N N . LYS A 1 85 ? 0.372 25.622 16.210 1.00 60.78 85 LYS A N 1
ATOM 678 C CA . LYS A 1 85 ? 1.743 25.689 16.767 1.00 60.78 85 LYS A CA 1
ATOM 679 C C . LYS A 1 85 ? 1.821 25.853 18.294 1.00 60.78 85 LYS A C 1
ATOM 681 O O . LYS A 1 85 ? 2.813 25.461 18.893 1.00 60.78 85 LYS A O 1
ATOM 686 N N . ALA A 1 86 ? 0.797 26.413 18.940 1.00 56.34 86 ALA A N 1
ATOM 687 C CA . ALA A 1 86 ? 0.876 26.811 20.350 1.00 56.34 86 ALA A CA 1
ATOM 688 C C . ALA A 1 86 ? 0.741 25.660 21.375 1.00 56.34 86 ALA A C 1
ATOM 690 O O . ALA A 1 86 ? 0.899 25.904 22.567 1.00 56.34 86 ALA A O 1
ATOM 691 N N . LYS A 1 87 ? 0.458 24.417 20.951 1.00 75.12 87 LYS A N 1
ATOM 692 C CA . LYS A 1 87 ? 0.342 23.231 21.831 1.00 75.12 87 LYS A CA 1
ATOM 693 C C . LYS A 1 87 ? 0.789 21.951 21.121 1.00 75.12 87 LYS A C 1
ATOM 695 O O . LYS A 1 87 ? 0.030 20.992 21.009 1.00 75.12 87 LYS A O 1
ATOM 700 N N . GLN A 1 88 ? 2.002 21.965 20.573 1.00 82.75 88 GLN A N 1
ATOM 701 C CA . GLN A 1 88 ? 2.478 20.885 19.707 1.00 82.75 88 GLN A CA 1
ATOM 702 C C . GLN A 1 88 ? 2.471 19.516 20.408 1.00 82.75 88 GLN A C 1
ATOM 704 O O . GLN A 1 88 ? 1.905 18.585 19.854 1.00 82.75 88 GLN A O 1
ATOM 709 N N . GLU A 1 89 ? 2.991 19.410 21.636 1.00 87.69 89 GLU A N 1
ATOM 710 C CA . GLU A 1 89 ? 3.042 18.139 22.385 1.00 87.69 89 GLU A CA 1
ATOM 711 C C . GLU A 1 89 ? 1.638 17.562 22.658 1.00 87.69 89 GLU A C 1
ATOM 713 O O . GLU A 1 89 ? 1.375 16.397 22.363 1.00 87.69 89 GLU A O 1
ATOM 718 N N . ASP A 1 90 ? 0.702 18.379 23.157 1.00 89.31 90 ASP A N 1
ATOM 719 C CA . ASP A 1 90 ? -0.674 17.935 23.430 1.00 89.31 90 ASP A CA 1
ATOM 72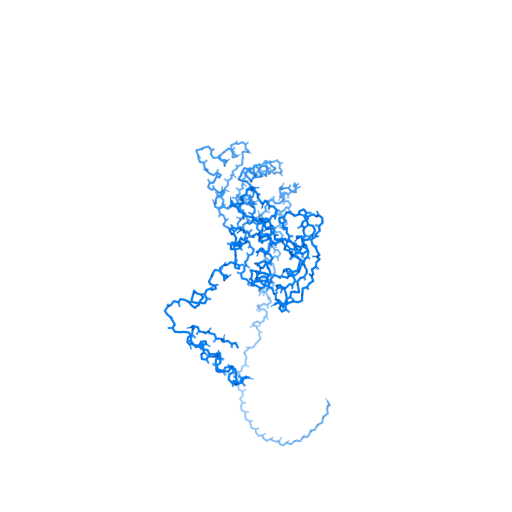0 C C . ASP A 1 90 ? -1.399 17.506 22.144 1.00 89.31 90 ASP A C 1
ATOM 722 O O . ASP A 1 90 ? -2.153 16.527 22.136 1.00 89.31 90 ASP A O 1
ATOM 726 N N . ASN A 1 91 ? -1.166 18.226 21.043 1.00 89.12 91 ASN A N 1
ATOM 727 C CA . ASN A 1 91 ? -1.734 17.904 19.737 1.00 89.12 91 ASN A CA 1
ATOM 728 C C . ASN A 1 91 ? -1.145 16.602 19.173 1.00 89.12 91 ASN A C 1
ATOM 730 O O . ASN A 1 91 ? -1.904 15.767 18.669 1.00 89.12 91 ASN A O 1
ATOM 734 N N . SER A 1 92 ? 0.170 16.398 19.297 1.00 92.06 92 SER A N 1
ATOM 735 C CA . SER A 1 92 ? 0.846 15.152 18.922 1.00 92.06 92 SER A CA 1
ATOM 736 C C . SER A 1 92 ? 0.305 13.979 19.733 1.00 92.06 92 SER A C 1
ATOM 738 O O . SER A 1 92 ? -0.099 12.974 19.155 1.00 92.06 92 SER A O 1
ATOM 740 N N . LEU A 1 93 ? 0.173 14.127 21.057 1.00 93.69 93 LEU A N 1
ATOM 741 C CA . LEU A 1 93 ? -0.397 13.086 21.910 1.00 93.69 93 LEU A CA 1
ATOM 742 C C . LEU A 1 93 ? -1.832 12.751 21.494 1.00 93.69 93 LEU A C 1
ATOM 744 O O . LEU A 1 93 ? -2.180 11.580 21.358 1.00 93.69 93 LEU A O 1
ATOM 748 N N . LYS A 1 94 ? -2.679 13.764 21.277 1.00 93.00 94 LYS A N 1
ATOM 749 C CA . LYS A 1 94 ? -4.067 13.551 20.846 1.00 93.00 94 LYS A CA 1
ATOM 750 C C . LYS A 1 94 ? -4.132 12.803 19.512 1.00 93.00 94 LYS A C 1
ATOM 752 O O . LYS A 1 94 ? -4.953 11.898 19.375 1.00 93.00 94 LYS A O 1
ATOM 757 N N . THR A 1 95 ? -3.269 13.169 18.567 1.00 94.19 95 THR A N 1
ATOM 758 C CA . THR A 1 95 ? -3.162 12.517 17.256 1.00 94.19 95 THR A CA 1
ATOM 759 C C . THR A 1 95 ? -2.713 11.068 17.411 1.00 94.19 95 THR A C 1
ATOM 761 O O . THR A 1 95 ? -3.383 10.172 16.910 1.00 94.19 95 THR A O 1
ATOM 764 N N . ASN A 1 96 ? -1.659 10.812 18.187 1.00 95.94 96 ASN A N 1
ATOM 765 C CA . ASN A 1 96 ? -1.145 9.465 18.424 1.00 95.94 96 ASN A CA 1
ATOM 766 C C . ASN A 1 96 ? -2.147 8.563 19.165 1.00 95.94 96 ASN A C 1
ATOM 768 O O . ASN A 1 96 ? -2.215 7.368 18.898 1.00 95.94 96 ASN A O 1
ATOM 772 N N . LEU A 1 97 ? -2.965 9.108 20.072 1.00 96.88 97 LEU A N 1
ATOM 773 C CA . LEU A 1 97 ? -4.035 8.347 20.732 1.00 96.88 97 LEU A CA 1
ATOM 774 C C . LEU A 1 97 ? -5.181 7.990 19.775 1.00 96.88 97 LEU A C 1
ATOM 776 O O . LEU A 1 97 ? -5.795 6.935 19.924 1.00 96.88 97 LEU A O 1
ATOM 780 N N . ASP A 1 98 ? -5.498 8.862 18.816 1.00 96.69 98 ASP A N 1
ATOM 781 C CA . ASP A 1 98 ? -6.457 8.561 17.746 1.00 96.69 98 ASP A CA 1
ATOM 782 C C . ASP A 1 98 ? -5.882 7.497 16.797 1.00 96.69 98 ASP A C 1
ATOM 784 O O . ASP A 1 98 ? -6.533 6.485 16.529 1.00 96.69 98 ASP A O 1
ATOM 788 N N . ALA A 1 99 ? -4.612 7.658 16.414 1.00 97.38 99 ALA A N 1
ATOM 789 C CA . ALA A 1 99 ? -3.851 6.699 15.623 1.00 97.38 99 ALA A CA 1
ATOM 790 C C . ALA A 1 99 ? -3.812 5.319 16.279 1.00 97.38 99 ALA A C 1
ATOM 792 O O . ALA A 1 99 ? -4.148 4.338 15.633 1.00 97.38 99 ALA A O 1
ATOM 793 N N . ALA A 1 100 ? -3.500 5.221 17.573 1.00 97.56 100 ALA A N 1
ATOM 794 C CA . ALA A 1 100 ? -3.468 3.950 18.295 1.00 97.56 100 ALA A CA 1
ATOM 795 C C . ALA A 1 100 ? -4.783 3.158 18.165 1.00 97.56 100 ALA A C 1
ATOM 797 O O . ALA A 1 100 ? -4.768 1.943 17.945 1.00 97.56 100 ALA A O 1
ATOM 798 N N . ARG A 1 101 ? -5.930 3.845 18.252 1.00 97.38 101 ARG A N 1
ATOM 799 C CA . ARG A 1 101 ? -7.251 3.218 18.089 1.00 97.38 101 ARG A CA 1
ATOM 800 C C . ARG A 1 101 ? -7.490 2.759 16.663 1.00 97.38 101 ARG A C 1
ATOM 802 O O . ARG A 1 101 ? -7.951 1.636 16.453 1.00 97.38 101 ARG A O 1
ATOM 809 N N . GLU A 1 102 ? -7.183 3.620 15.700 1.00 96.88 102 GLU A N 1
ATOM 810 C CA . GLU A 1 102 ? -7.424 3.329 14.293 1.00 96.88 102 GLU A CA 1
ATOM 811 C C . GLU A 1 102 ? -6.477 2.237 13.776 1.00 96.88 102 GLU A C 1
ATOM 813 O O . GLU A 1 102 ? -6.921 1.332 13.080 1.00 96.88 102 GLU A O 1
ATOM 818 N N . ILE A 1 103 ? -5.217 2.212 14.215 1.00 97.50 103 ILE A N 1
ATOM 819 C CA . ILE A 1 103 ? -4.250 1.154 13.895 1.00 97.50 103 ILE A CA 1
ATOM 820 C C . ILE A 1 103 ? -4.769 -0.203 14.357 1.00 97.50 103 ILE A C 1
ATOM 822 O O . ILE A 1 103 ? -4.899 -1.120 13.547 1.00 97.50 103 ILE A O 1
ATOM 826 N N . ALA A 1 104 ? -5.136 -0.340 15.633 1.00 97.31 104 ALA A N 1
ATOM 827 C CA . ALA A 1 104 ? -5.651 -1.606 16.152 1.00 97.31 104 ALA A CA 1
ATOM 828 C C . ALA A 1 104 ? -6.930 -2.055 15.418 1.00 97.31 104 ALA A C 1
ATOM 830 O O . ALA A 1 104 ? -7.124 -3.246 15.168 1.00 97.31 104 ALA A O 1
ATOM 831 N N . LYS A 1 105 ? -7.800 -1.110 15.038 1.00 96.19 105 LYS A N 1
ATOM 832 C CA . LYS A 1 105 ? -8.998 -1.382 14.235 1.00 96.19 105 LYS A CA 1
ATOM 833 C C . LYS A 1 105 ? -8.644 -1.875 12.827 1.00 96.19 105 LYS A C 1
ATOM 835 O O . LYS A 1 105 ? -9.153 -2.915 12.417 1.00 96.19 105 LYS A O 1
ATOM 840 N N . GLN A 1 106 ? -7.762 -1.180 12.115 1.00 96.38 106 GLN A N 1
ATOM 841 C CA . GLN A 1 106 ? -7.368 -1.499 10.740 1.00 96.38 106 GLN A CA 1
ATOM 842 C C . GLN A 1 106 ? -6.590 -2.814 10.648 1.00 96.38 106 GLN A C 1
ATOM 844 O O . GLN A 1 106 ? -6.843 -3.601 9.739 1.00 96.38 106 GLN A O 1
ATOM 849 N N . LEU A 1 107 ? -5.717 -3.115 11.614 1.00 96.19 107 LEU A N 1
ATOM 850 C CA . LEU A 1 107 ? -5.014 -4.402 11.668 1.00 96.19 107 LEU A CA 1
ATOM 851 C C . LEU A 1 107 ? -5.990 -5.586 11.747 1.00 96.19 107 LEU A C 1
ATOM 853 O O . LEU A 1 107 ? -5.760 -6.606 11.097 1.00 96.19 107 LEU A O 1
ATOM 857 N N . ARG A 1 108 ? -7.104 -5.433 12.480 1.00 94.69 108 ARG A N 1
ATOM 858 C CA . ARG A 1 108 ? -8.190 -6.426 12.515 1.00 94.69 108 ARG A CA 1
ATOM 859 C C . ARG A 1 108 ? -8.976 -6.471 11.212 1.00 94.69 108 ARG A C 1
ATOM 861 O O . ARG A 1 108 ? -9.172 -7.550 10.673 1.00 94.69 108 ARG A O 1
ATOM 868 N N . LEU A 1 109 ? -9.418 -5.318 10.704 1.00 93.62 109 LEU A N 1
ATOM 869 C CA . LEU A 1 109 ? -10.230 -5.253 9.482 1.00 93.62 109 LEU A CA 1
ATOM 870 C C . LEU A 1 109 ? -9.496 -5.814 8.255 1.00 93.62 109 LEU A C 1
ATOM 872 O O . LEU A 1 109 ? -10.125 -6.403 7.382 1.00 93.62 109 LEU A O 1
ATOM 876 N N . ARG A 1 110 ? -8.172 -5.647 8.197 1.00 93.94 110 ARG A N 1
ATOM 877 C CA . ARG A 1 110 ? -7.321 -6.094 7.085 1.00 93.94 110 ARG A CA 1
ATOM 878 C C . ARG A 1 110 ? -6.686 -7.470 7.308 1.00 93.94 110 ARG A C 1
ATOM 880 O O . ARG A 1 110 ? -5.985 -7.954 6.419 1.00 93.94 110 ARG A O 1
ATOM 887 N N . ASP A 1 111 ? -6.890 -8.076 8.480 1.00 93.56 111 ASP A N 1
ATOM 888 C CA . ASP A 1 111 ? -6.196 -9.289 8.933 1.00 93.56 111 ASP A CA 1
ATOM 889 C C . ASP A 1 111 ? -4.660 -9.204 8.760 1.00 93.56 111 ASP A C 1
ATOM 891 O O . ASP A 1 111 ? -3.982 -10.151 8.355 1.00 93.56 111 ASP A O 1
ATOM 895 N N . ILE A 1 112 ? -4.077 -8.044 9.085 1.00 94.94 112 ILE A N 1
ATOM 896 C CA . ILE A 1 112 ? -2.620 -7.850 9.044 1.00 94.94 112 ILE A CA 1
ATOM 897 C C . ILE A 1 112 ? -1.998 -8.557 10.249 1.00 94.94 112 ILE A C 1
ATOM 899 O O . ILE A 1 112 ? -2.409 -8.353 11.390 1.00 94.94 112 ILE A O 1
ATOM 903 N N . GLY A 1 113 ? -0.994 -9.392 10.005 1.00 93.69 113 GLY A N 1
ATOM 904 C CA . GLY A 1 113 ? -0.244 -10.092 11.044 1.00 93.69 113 GLY A CA 1
ATOM 905 C C . GLY A 1 113 ? 1.236 -10.179 10.695 1.00 93.69 113 GLY A C 1
ATOM 906 O O . GLY A 1 113 ? 1.660 -9.723 9.636 1.00 93.69 113 GLY A O 1
ATOM 907 N N . GLY A 1 114 ? 2.016 -10.798 11.576 1.00 95.56 114 GLY A N 1
ATOM 908 C CA . GLY A 1 114 ? 3.474 -10.763 11.536 1.00 95.56 114 GLY A CA 1
ATOM 909 C C . GLY A 1 114 ? 4.030 -9.584 12.333 1.00 95.56 114 GLY A C 1
ATOM 910 O O . GLY A 1 114 ? 3.407 -9.135 13.299 1.00 95.56 114 GLY A O 1
ATOM 911 N N . ILE A 1 115 ? 5.214 -9.126 11.932 1.00 97.31 115 ILE A N 1
ATOM 912 C CA . ILE A 1 115 ? 5.886 -7.972 12.529 1.00 97.31 115 ILE A CA 1
ATOM 913 C C . ILE A 1 115 ? 5.281 -6.699 11.940 1.00 97.31 115 ILE A C 1
ATOM 915 O O . ILE A 1 115 ? 5.128 -6.575 10.724 1.00 97.31 115 ILE A O 1
ATOM 919 N N . ILE A 1 116 ? 4.922 -5.772 12.818 1.00 98.19 116 ILE A N 1
ATOM 920 C CA . ILE A 1 116 ? 4.366 -4.466 12.484 1.00 98.19 116 ILE A CA 1
ATOM 921 C C . ILE A 1 116 ? 5.179 -3.421 13.245 1.00 98.19 116 ILE A C 1
ATOM 923 O O . ILE A 1 116 ? 5.366 -3.542 14.458 1.00 98.19 116 ILE A O 1
ATOM 927 N N . VAL A 1 117 ? 5.643 -2.399 12.540 1.00 98.19 117 VAL A N 1
ATOM 928 C CA . VAL A 1 117 ? 6.336 -1.245 13.112 1.00 98.19 117 VAL A CA 1
ATOM 929 C C . VAL A 1 117 ? 5.466 -0.020 12.891 1.00 98.19 117 VAL A C 1
ATOM 931 O O . VAL A 1 117 ? 5.029 0.238 11.774 1.00 98.19 117 VAL A O 1
ATOM 934 N N . VAL A 1 118 ? 5.189 0.713 13.962 1.00 98.31 118 VAL A N 1
ATOM 935 C CA . VAL A 1 118 ? 4.420 1.957 13.912 1.00 98.31 118 VAL A CA 1
ATOM 936 C C . VAL A 1 118 ? 5.345 3.119 14.230 1.00 98.31 118 VAL A C 1
ATOM 938 O O . VAL A 1 118 ? 5.926 3.140 15.315 1.00 98.31 118 VAL A O 1
ATOM 941 N N . ASP A 1 119 ? 5.440 4.068 13.309 1.00 97.56 119 ASP A N 1
ATOM 942 C CA . ASP A 1 119 ? 6.129 5.341 13.474 1.00 97.56 119 ASP A CA 1
ATOM 943 C C . ASP A 1 119 ? 5.128 6.393 13.965 1.00 97.56 119 ASP A C 1
ATOM 945 O O . ASP A 1 119 ? 4.258 6.862 13.227 1.00 97.56 119 ASP A O 1
ATOM 949 N N . PHE A 1 120 ? 5.156 6.666 15.269 1.00 96.88 120 PHE A N 1
ATOM 950 C CA . PHE A 1 120 ? 4.296 7.676 15.876 1.00 96.88 120 PHE A CA 1
ATOM 951 C C . PHE A 1 120 ? 4.987 9.035 15.849 1.00 96.88 120 PHE A C 1
ATOM 953 O O . PHE A 1 120 ? 6.204 9.133 15.916 1.00 96.88 120 PHE A O 1
ATOM 960 N N . ILE A 1 121 ? 4.195 10.107 15.896 1.00 93.69 121 ILE A N 1
ATOM 961 C CA . ILE A 1 121 ? 4.738 11.461 16.028 1.00 93.69 121 ILE A CA 1
ATOM 962 C C . ILE A 1 121 ? 5.538 11.561 17.332 1.00 93.69 121 ILE A C 1
ATOM 964 O O . ILE A 1 121 ? 5.017 11.201 18.392 1.00 93.69 121 ILE A O 1
ATOM 968 N N . ASP A 1 122 ? 6.750 12.109 17.259 1.00 92.06 122 ASP A N 1
ATOM 969 C CA . ASP A 1 122 ? 7.638 12.272 18.410 1.00 92.06 122 ASP A CA 1
ATOM 970 C C . ASP A 1 122 ? 6.963 12.960 19.605 1.00 92.06 122 ASP A C 1
ATOM 972 O O . ASP A 1 122 ? 6.256 13.969 19.475 1.00 92.06 122 ASP A O 1
ATOM 976 N N . LEU A 1 123 ? 7.240 12.424 20.797 1.00 91.06 123 LEU A N 1
ATOM 977 C CA . LEU A 1 123 ? 6.789 12.952 22.082 1.00 91.06 123 LEU A CA 1
ATOM 978 C C . LEU A 1 123 ? 7.956 13.056 23.056 1.00 91.06 123 LEU A C 1
ATOM 980 O O . LEU A 1 123 ? 8.689 12.088 23.279 1.00 91.06 123 LEU A O 1
ATOM 984 N N . ARG A 1 124 ? 8.083 14.220 23.694 1.00 88.44 124 ARG A N 1
ATOM 985 C CA . ARG A 1 124 ? 9.181 14.494 24.631 1.00 88.44 124 ARG A CA 1
ATOM 986 C C . ARG A 1 124 ? 8.948 13.870 26.002 1.00 88.44 124 ARG A C 1
ATOM 988 O O . ARG A 1 124 ? 9.905 13.455 26.643 1.00 88.44 124 ARG A O 1
ATOM 995 N N . ASP A 1 125 ? 7.698 13.809 26.460 1.00 91.44 125 ASP A N 1
ATOM 996 C CA . ASP A 1 125 ? 7.365 13.286 27.791 1.00 91.44 125 ASP A CA 1
ATOM 997 C C . ASP A 1 125 ? 7.119 11.766 27.759 1.00 91.44 125 ASP A C 1
ATOM 999 O O . ASP A 1 125 ? 6.194 11.266 27.112 1.00 91.44 125 ASP A O 1
ATOM 1003 N N . ASP A 1 126 ? 7.903 11.021 28.533 1.00 91.50 126 ASP A N 1
ATOM 1004 C CA . ASP A 1 126 ? 7.785 9.572 28.734 1.00 91.50 126 ASP A CA 1
ATOM 1005 C C . ASP A 1 126 ? 6.385 9.152 29.199 1.00 91.50 126 ASP A C 1
ATOM 1007 O O . ASP A 1 126 ? 5.871 8.093 28.819 1.00 91.50 126 ASP A O 1
ATOM 1011 N N . LYS A 1 127 ? 5.715 9.998 29.994 1.00 95.00 127 LYS A N 1
ATOM 1012 C CA . LYS A 1 127 ? 4.333 9.756 30.428 1.00 95.00 127 LYS A CA 1
ATOM 1013 C C . LYS A 1 127 ? 3.381 9.738 29.240 1.00 95.00 127 LYS A C 1
ATOM 1015 O O . LYS A 1 127 ? 2.415 8.977 29.253 1.00 95.00 127 LYS A O 1
ATOM 1020 N N . ASN A 1 128 ? 3.637 10.550 28.218 1.00 95.19 128 ASN A N 1
ATOM 1021 C CA . ASN A 1 128 ? 2.830 10.584 27.004 1.00 95.19 128 ASN A CA 1
ATOM 1022 C C . ASN A 1 128 ? 3.085 9.347 26.135 1.00 95.19 128 ASN A C 1
ATOM 1024 O O . ASN A 1 128 ? 2.120 8.732 25.678 1.00 95.19 128 ASN A O 1
ATOM 1028 N N . ARG A 1 129 ? 4.342 8.896 26.014 1.00 94.81 129 ARG A N 1
ATOM 1029 C CA . ARG A 1 129 ? 4.676 7.624 25.339 1.00 94.81 129 ARG A CA 1
ATOM 1030 C C . ARG A 1 129 ? 3.981 6.429 26.000 1.00 94.81 129 ARG A C 1
ATOM 1032 O O . ARG A 1 129 ? 3.390 5.590 25.319 1.00 94.81 129 ARG A O 1
ATOM 1039 N N . LYS A 1 130 ? 3.944 6.397 27.338 1.00 95.69 130 LYS A N 1
ATOM 1040 C CA . LYS A 1 130 ? 3.221 5.365 28.099 1.00 95.69 130 LYS A CA 1
ATOM 1041 C C . LYS A 1 130 ? 1.713 5.359 27.822 1.00 95.69 130 LYS A C 1
ATOM 1043 O O . LYS A 1 130 ? 1.138 4.286 27.662 1.00 95.69 130 LYS A O 1
ATOM 1048 N N . LYS A 1 131 ? 1.074 6.530 27.699 1.00 97.44 131 LYS A N 1
ATOM 1049 C CA . LYS A 1 131 ? -0.361 6.622 27.360 1.00 97.44 131 LYS A CA 1
ATOM 1050 C C . LYS A 1 131 ? -0.681 5.983 26.005 1.00 97.44 131 LYS A C 1
ATOM 1052 O O . LYS A 1 131 ? -1.722 5.345 25.881 1.00 97.44 131 LYS A O 1
ATOM 1057 N N . ILE A 1 132 ? 0.197 6.129 25.008 1.00 97.00 132 ILE A N 1
ATOM 1058 C CA . ILE A 1 132 ? 0.020 5.492 23.690 1.00 97.00 132 ILE A CA 1
ATOM 1059 C C . ILE A 1 132 ? 0.069 3.970 23.826 1.00 97.00 132 ILE A C 1
ATOM 1061 O O . ILE A 1 132 ? -0.819 3.279 23.327 1.00 97.00 132 ILE A O 1
ATOM 1065 N N . TYR A 1 133 ? 1.074 3.450 24.537 1.00 96.81 133 TYR A N 1
ATOM 1066 C CA . TYR A 1 133 ? 1.202 2.016 24.797 1.00 96.81 133 TYR A CA 1
ATOM 1067 C C . TYR A 1 133 ? -0.037 1.453 25.510 1.00 96.81 133 TYR A C 1
ATOM 1069 O O . TYR A 1 133 ? -0.583 0.428 25.097 1.00 96.81 133 TYR A O 1
ATOM 1077 N N . ASP A 1 134 ? -0.517 2.139 26.548 1.00 97.69 134 ASP A N 1
ATOM 1078 C CA . ASP A 1 134 ? -1.694 1.712 27.306 1.00 97.69 134 ASP A CA 1
ATOM 1079 C C . ASP A 1 134 ? -2.972 1.724 26.444 1.00 97.69 134 ASP A C 1
ATOM 1081 O O . ASP A 1 134 ? -3.788 0.801 26.542 1.00 97.69 134 ASP A O 1
ATOM 1085 N N . GLU A 1 135 ? -3.134 2.712 25.555 1.00 98.00 135 GLU A N 1
ATOM 1086 C CA . GLU A 1 135 ? -4.277 2.774 24.634 1.00 98.00 135 GLU A CA 1
ATOM 1087 C C . GLU A 1 135 ? -4.213 1.667 23.569 1.00 98.00 135 GLU A C 1
ATOM 1089 O O . GLU A 1 135 ? -5.214 0.983 23.351 1.00 98.00 135 GLU A O 1
ATOM 1094 N N . LEU A 1 136 ? -3.045 1.407 22.968 1.00 97.62 136 LEU A N 1
ATOM 1095 C CA . LEU A 1 136 ? -2.853 0.267 22.060 1.00 97.62 136 LEU A CA 1
ATOM 1096 C C . LEU A 1 136 ? -3.192 -1.053 22.759 1.00 97.62 136 LEU A C 1
ATOM 1098 O O . LEU A 1 136 ? -3.982 -1.849 22.249 1.00 97.62 136 LEU A O 1
ATOM 1102 N N . LYS A 1 137 ? -2.657 -1.269 23.966 1.00 97.25 137 LYS A N 1
ATOM 1103 C CA . LYS A 1 137 ? -2.912 -2.478 24.758 1.00 97.25 137 LYS A CA 1
ATOM 1104 C C . LYS A 1 137 ? -4.400 -2.663 25.038 1.00 97.25 137 LYS A C 1
ATOM 1106 O O . LYS A 1 137 ? -4.910 -3.779 24.955 1.00 97.25 137 LYS A O 1
ATOM 1111 N N . LYS A 1 138 ? -5.112 -1.585 25.369 1.00 97.94 138 LYS A N 1
ATOM 1112 C CA . LYS A 1 138 ? -6.567 -1.592 25.564 1.00 97.94 138 LYS A CA 1
ATOM 1113 C C . LYS A 1 138 ? -7.311 -1.968 24.281 1.00 97.94 138 LYS A C 1
ATOM 1115 O O . LYS A 1 138 ? -8.256 -2.752 24.349 1.00 97.94 138 LYS A O 1
ATOM 1120 N N . GLU A 1 139 ? -6.903 -1.448 23.130 1.00 97.81 139 GLU A N 1
ATOM 1121 C CA . GLU A 1 139 ? -7.571 -1.716 21.854 1.00 97.81 139 GLU A CA 1
ATOM 1122 C C . GLU A 1 139 ? -7.287 -3.119 21.302 1.00 97.81 139 GLU A C 1
ATOM 1124 O O . GLU A 1 139 ? -8.184 -3.727 20.711 1.00 97.81 139 GLU A O 1
ATOM 1129 N N . PHE A 1 140 ? -6.104 -3.686 21.559 1.00 96.81 140 PHE A N 1
ATOM 1130 C CA . PHE A 1 140 ? -5.778 -5.073 21.206 1.00 96.81 140 PHE A CA 1
ATOM 1131 C C . PHE A 1 140 ? -6.456 -6.119 22.098 1.00 96.81 140 PHE A C 1
ATOM 1133 O O . PHE A 1 140 ? -6.585 -7.262 21.680 1.00 96.81 140 PHE A O 1
ATOM 1140 N N . ARG A 1 141 ? -6.991 -5.762 23.277 1.00 96.31 141 ARG A N 1
ATOM 1141 C CA . ARG A 1 141 ? -7.835 -6.694 24.064 1.00 96.31 141 ARG A CA 1
ATOM 1142 C C . ARG A 1 141 ? -9.115 -7.110 23.336 1.00 96.31 141 ARG A C 1
ATOM 1144 O O . ARG A 1 141 ? -9.709 -8.119 23.693 1.00 96.31 141 ARG A O 1
ATOM 1151 N N . LYS A 1 142 ? -9.553 -6.320 22.352 1.00 95.12 142 LYS A N 1
ATOM 1152 C CA . LYS A 1 142 ? -10.713 -6.612 21.497 1.00 95.12 142 LYS A CA 1
ATOM 1153 C C . LYS A 1 142 ? -10.344 -7.510 20.310 1.00 95.12 142 LYS A C 1
ATOM 1155 O O . LYS A 1 142 ? -11.217 -7.863 19.524 1.00 95.12 142 LYS A O 1
ATOM 1160 N N . ASP A 1 143 ? -9.057 -7.799 20.126 1.00 95.62 143 ASP A N 1
ATOM 1161 C CA . ASP A 1 143 ? -8.543 -8.576 19.007 1.00 95.62 143 ASP A CA 1
ATOM 1162 C C . ASP A 1 143 ? -8.512 -10.068 19.359 1.00 95.62 143 ASP A C 1
ATOM 1164 O O . ASP A 1 143 ? -7.925 -10.437 20.377 1.00 95.62 143 ASP A O 1
ATOM 1168 N N . PRO A 1 144 ? -9.118 -10.945 18.541 1.00 94.00 144 PRO A N 1
ATOM 1169 C CA . PRO A 1 144 ? -9.001 -12.384 18.746 1.00 94.00 144 PRO A CA 1
ATOM 1170 C C . PRO A 1 144 ? -7.583 -12.919 18.477 1.00 94.00 144 PRO A C 1
ATOM 1172 O O . PRO A 1 144 ? -7.238 -13.993 18.970 1.00 94.00 144 PRO A O 1
ATOM 1175 N N . ALA A 1 145 ? -6.755 -12.215 17.695 1.00 95.50 145 ALA A N 1
ATOM 1176 C CA . ALA A 1 145 ? -5.382 -12.627 17.426 1.00 95.50 145 ALA A CA 1
ATOM 1177 C C . ALA A 1 145 ? -4.462 -12.334 18.617 1.00 95.50 145 ALA A C 1
ATOM 1179 O O . ALA A 1 145 ? -4.481 -11.242 19.191 1.00 95.50 145 ALA A O 1
ATOM 1180 N N . LYS A 1 146 ? -3.581 -13.289 18.947 1.00 96.12 146 LYS A N 1
ATOM 1181 C CA . LYS A 1 146 ? -2.545 -13.064 19.961 1.00 96.12 146 LYS A CA 1
ATOM 1182 C C . LYS A 1 146 ? -1.630 -11.935 19.501 1.00 96.12 146 LYS A C 1
ATOM 1184 O O . LYS A 1 146 ? -1.034 -12.019 18.426 1.00 96.12 146 LYS A O 1
ATOM 1189 N N . THR A 1 147 ? -1.513 -10.911 20.335 1.00 97.38 147 THR A N 1
ATOM 1190 C CA . THR A 1 147 ? -0.697 -9.731 20.058 1.00 97.38 147 THR A CA 1
ATOM 1191 C C . THR A 1 147 ? 0.312 -9.536 21.180 1.00 97.38 147 THR A C 1
ATOM 1193 O O . THR A 1 147 ? -0.052 -9.562 22.356 1.00 97.38 147 THR A O 1
ATOM 1196 N N . ASN A 1 148 ? 1.574 -9.339 20.813 1.00 96.75 148 ASN A N 1
ATOM 1197 C CA . ASN A 1 148 ? 2.622 -8.866 21.705 1.00 96.75 148 ASN A CA 1
ATOM 1198 C C . ASN A 1 148 ? 3.107 -7.499 21.221 1.00 96.75 148 ASN A C 1
ATOM 1200 O O . ASN A 1 148 ? 3.113 -7.234 20.021 1.00 96.75 148 ASN A O 1
ATOM 1204 N N . MET A 1 149 ? 3.502 -6.633 22.143 1.00 95.81 149 MET A N 1
ATOM 1205 C CA . MET A 1 149 ? 3.905 -5.270 21.820 1.00 95.81 149 MET A CA 1
ATOM 1206 C C . MET A 1 149 ? 4.977 -4.786 22.785 1.00 95.81 149 MET A C 1
ATOM 1208 O O . MET A 1 149 ? 4.908 -5.045 23.987 1.00 95.81 149 MET A O 1
ATOM 1212 N N . LEU A 1 150 ? 5.953 -4.068 22.246 1.00 94.31 150 LEU A N 1
ATOM 1213 C CA . LEU A 1 150 ? 6.957 -3.365 23.030 1.00 94.31 150 LEU A CA 1
ATOM 1214 C C . LEU A 1 150 ? 6.527 -1.910 23.235 1.00 94.31 150 LEU A C 1
ATOM 1216 O O . LEU A 1 150 ? 5.688 -1.381 22.502 1.00 94.31 150 LEU A O 1
ATOM 1220 N N . GLY A 1 151 ? 7.072 -1.274 24.271 1.00 89.88 151 GLY A N 1
ATOM 1221 C CA . GLY A 1 151 ? 6.920 0.167 24.458 1.00 89.88 151 GLY A CA 1
ATOM 1222 C C . GLY A 1 151 ? 7.521 0.949 23.288 1.00 89.88 151 GLY A C 1
ATOM 1223 O O . GLY A 1 151 ? 8.301 0.408 22.506 1.00 89.88 151 GLY A O 1
ATOM 1224 N N . MET A 1 152 ? 7.155 2.225 23.183 1.00 93.75 152 MET A N 1
ATOM 1225 C CA . MET A 1 152 ? 7.767 3.133 22.215 1.00 93.75 152 MET A CA 1
ATOM 1226 C C . MET A 1 152 ? 9.271 3.244 22.485 1.00 93.75 152 MET A C 1
ATOM 1228 O O . MET A 1 152 ? 9.666 3.491 23.627 1.00 93.75 152 MET A O 1
ATOM 1232 N N . SER A 1 153 ? 10.082 3.029 21.451 1.00 92.50 153 SER A N 1
ATOM 1233 C CA . SER A 1 153 ? 11.537 3.146 21.512 1.00 92.50 153 SER A CA 1
ATOM 1234 C C . SER A 1 153 ? 11.981 4.609 21.570 1.00 92.50 153 SER A C 1
ATOM 1236 O O . SER A 1 153 ? 11.186 5.528 21.365 1.00 92.50 153 SER A O 1
ATOM 1238 N N . ASP A 1 154 ? 13.278 4.822 21.785 1.00 87.38 154 ASP A N 1
ATOM 1239 C CA . ASP A 1 154 ? 13.890 6.157 21.738 1.00 87.38 154 ASP A CA 1
ATOM 1240 C C . ASP A 1 154 ? 13.837 6.794 20.338 1.00 87.38 154 ASP A C 1
ATOM 1242 O O . ASP A 1 154 ? 14.000 8.001 20.205 1.00 87.38 154 ASP A O 1
ATOM 1246 N N . PHE A 1 155 ? 13.562 5.994 19.302 1.00 89.06 155 PHE A N 1
ATOM 1247 C CA . PHE A 1 155 ? 13.354 6.445 17.923 1.00 89.06 155 PHE A CA 1
ATOM 1248 C C . PHE A 1 155 ? 11.873 6.700 17.588 1.00 89.06 155 PHE A C 1
ATOM 1250 O O . PHE A 1 155 ? 11.533 6.768 16.416 1.00 89.06 155 PHE A O 1
ATOM 1257 N N . GLY A 1 156 ? 10.972 6.742 18.577 1.00 87.94 156 GLY A N 1
ATOM 1258 C CA . GLY A 1 156 ? 9.538 6.990 18.345 1.00 87.94 156 GLY A CA 1
ATOM 1259 C C . GLY A 1 156 ? 8.749 5.783 17.815 1.00 87.94 156 GLY A C 1
ATOM 1260 O O . GLY A 1 156 ? 7.529 5.850 17.657 1.00 87.94 156 GLY A O 1
ATOM 1261 N N . LEU A 1 157 ? 9.408 4.635 17.621 1.00 96.56 157 LEU A N 1
ATOM 1262 C CA . LEU A 1 157 ? 8.806 3.452 17.007 1.00 96.56 157 LEU A CA 1
ATOM 1263 C C . LEU A 1 157 ? 8.151 2.529 18.036 1.00 96.56 157 LEU A C 1
ATOM 1265 O O . LEU A 1 157 ? 8.726 2.228 19.083 1.00 96.56 157 LEU A O 1
ATOM 1269 N N . VAL A 1 158 ? 6.986 1.978 17.701 1.00 97.75 158 VAL A N 1
ATOM 1270 C CA . VAL A 1 158 ? 6.342 0.891 18.452 1.00 97.75 158 VAL A CA 1
ATOM 1271 C C . VAL A 1 158 ? 6.374 -0.389 17.626 1.00 97.75 158 VAL A C 1
ATOM 1273 O O . VAL A 1 158 ? 5.919 -0.423 16.486 1.00 97.75 158 VAL A O 1
ATOM 1276 N N . GLN A 1 159 ? 6.883 -1.464 18.224 1.00 97.94 159 GLN A N 1
ATOM 1277 C CA . GLN A 1 159 ? 6.992 -2.774 17.583 1.00 97.94 159 GLN A CA 1
ATOM 1278 C C . GLN A 1 159 ? 5.898 -3.702 18.100 1.00 97.94 159 GLN A C 1
ATOM 1280 O O . GLN A 1 159 ? 5.719 -3.871 19.310 1.00 97.94 159 GLN A O 1
ATOM 1285 N N . ILE A 1 160 ? 5.169 -4.315 17.175 1.00 98.12 160 ILE A N 1
ATOM 1286 C CA . ILE A 1 160 ? 4.026 -5.178 17.452 1.00 98.12 160 ILE A CA 1
ATOM 1287 C C . ILE A 1 160 ? 4.229 -6.491 16.698 1.00 98.12 160 ILE A C 1
ATOM 1289 O O . ILE A 1 160 ? 4.601 -6.510 15.529 1.00 98.12 160 ILE A O 1
ATOM 1293 N N . THR A 1 161 ? 3.961 -7.610 17.361 1.00 97.56 161 THR A N 1
ATOM 1294 C CA . THR A 1 161 ? 3.824 -8.917 16.716 1.00 97.56 161 THR A CA 1
ATOM 1295 C C . THR A 1 161 ? 2.389 -9.382 16.875 1.00 97.56 161 THR A C 1
ATOM 1297 O O . THR A 1 161 ? 1.927 -9.575 17.999 1.00 97.56 161 THR A O 1
ATOM 1300 N N . ARG A 1 162 ? 1.686 -9.586 15.760 1.00 97.25 162 ARG A N 1
ATOM 1301 C CA . ARG A 1 162 ? 0.299 -10.072 15.746 1.00 97.25 162 ARG A CA 1
ATOM 1302 C C . ARG A 1 162 ? 0.217 -11.424 15.046 1.00 97.25 162 ARG A C 1
ATOM 1304 O O . ARG A 1 162 ? 0.724 -11.586 13.938 1.00 97.25 162 ARG A O 1
ATOM 1311 N N . GLN A 1 163 ? -0.419 -12.408 15.676 1.00 96.56 163 GLN A N 1
ATOM 1312 C CA . GLN A 1 163 ? -0.577 -13.749 15.113 1.00 96.56 163 GLN A CA 1
ATOM 1313 C C . GLN A 1 163 ? -1.329 -13.709 13.772 1.00 96.56 163 GLN A C 1
ATOM 1315 O O . GLN A 1 163 ? -2.404 -13.121 13.671 1.00 96.56 163 GLN A O 1
ATOM 1320 N N . ARG A 1 164 ? -0.794 -14.394 12.752 1.00 92.56 164 ARG A N 1
ATOM 1321 C CA . ARG A 1 164 ? -1.494 -14.610 11.478 1.00 92.56 164 ARG A CA 1
ATOM 1322 C C . ARG A 1 164 ? -2.520 -15.731 11.647 1.00 92.56 164 ARG A C 1
ATOM 1324 O O . ARG A 1 164 ? -2.142 -16.887 11.800 1.00 92.56 164 ARG A O 1
ATOM 1331 N N . ILE A 1 165 ? -3.806 -15.384 11.644 1.00 88.56 165 ILE A N 1
ATOM 1332 C CA . ILE A 1 165 ? -4.906 -16.368 11.651 1.00 88.56 165 ILE A CA 1
ATOM 1333 C C . ILE A 1 165 ? -5.266 -16.767 10.213 1.00 88.56 165 ILE A C 1
ATOM 1335 O O . ILE A 1 165 ? -5.580 -17.923 9.944 1.00 88.56 165 ILE A O 1
ATOM 1339 N N . ARG A 1 166 ? -5.221 -15.802 9.289 1.00 86.38 166 ARG A N 1
ATOM 1340 C CA . ARG A 1 166 ? -5.570 -15.939 7.870 1.00 86.38 166 ARG A CA 1
ATOM 1341 C C . ARG A 1 166 ? -4.602 -15.111 7.016 1.00 86.38 166 ARG A C 1
ATOM 1343 O O . ARG A 1 166 ? -3.905 -14.253 7.570 1.00 86.38 166 ARG A O 1
ATOM 1350 N N . PRO A 1 167 ? -4.531 -15.349 5.694 1.00 83.44 167 PRO A N 1
ATOM 1351 C CA . PRO A 1 167 ? -3.908 -14.397 4.780 1.00 83.44 167 PRO A CA 1
ATOM 1352 C C . PRO A 1 167 ? -4.571 -13.018 4.918 1.00 83.44 167 PRO A C 1
ATOM 1354 O O . PRO A 1 167 ? -5.769 -12.941 5.193 1.00 83.44 167 PRO A O 1
ATOM 1357 N N . SER A 1 168 ? -3.809 -11.935 4.735 1.00 83.31 168 SER A N 1
ATOM 1358 C CA . SER A 1 168 ? -4.386 -10.586 4.790 1.00 83.31 168 SER A CA 1
ATOM 1359 C C . SER A 1 168 ? -5.437 -10.412 3.692 1.00 83.31 168 SER A C 1
ATOM 1361 O O . SER A 1 168 ? -5.360 -11.032 2.623 1.00 83.31 168 SER A O 1
ATOM 1363 N N . VAL A 1 169 ? -6.429 -9.556 3.947 1.00 83.12 169 VAL A N 1
ATOM 1364 C CA . VAL A 1 169 ? -7.555 -9.353 3.021 1.00 83.12 169 VAL A CA 1
ATOM 1365 C C . VAL A 1 169 ? -7.052 -8.882 1.660 1.00 83.12 169 VAL A C 1
ATOM 1367 O O . VAL A 1 169 ? -7.433 -9.451 0.642 1.00 83.12 169 VAL A O 1
ATOM 1370 N N . ILE A 1 170 ? -6.133 -7.912 1.648 1.00 83.06 170 ILE A N 1
ATOM 1371 C CA . ILE A 1 170 ? -5.542 -7.366 0.420 1.00 83.06 170 ILE A CA 1
ATOM 1372 C C . ILE A 1 170 ? -4.868 -8.481 -0.384 1.00 83.06 170 ILE A C 1
ATOM 1374 O O . ILE A 1 170 ? -5.183 -8.648 -1.558 1.00 83.06 170 ILE A O 1
ATOM 1378 N N . ASN A 1 171 ? -4.024 -9.306 0.240 1.00 80.69 171 ASN A N 1
ATOM 1379 C CA . ASN A 1 171 ? -3.302 -10.366 -0.472 1.00 80.69 171 ASN A CA 1
ATOM 1380 C C . ASN A 1 171 ? -4.237 -11.465 -0.990 1.00 80.69 171 ASN A C 1
ATOM 1382 O O . ASN A 1 171 ? -3.925 -12.116 -1.981 1.00 80.69 171 ASN A O 1
ATOM 1386 N N . SER A 1 172 ? -5.392 -11.654 -0.349 1.00 82.25 172 SER A N 1
ATOM 1387 C CA . SER A 1 172 ? -6.389 -12.645 -0.769 1.00 82.25 172 SER A CA 1
ATOM 1388 C C . SER A 1 172 ? -7.172 -12.223 -2.016 1.00 82.25 172 SER A C 1
ATOM 1390 O O . SER A 1 172 ? -7.719 -13.082 -2.703 1.00 82.25 172 SER A O 1
ATOM 1392 N N . VAL A 1 173 ? -7.253 -10.918 -2.306 1.00 84.75 173 VAL A N 1
ATOM 1393 C CA . VAL A 1 173 ? -8.065 -10.376 -3.414 1.00 84.75 173 VAL A CA 1
ATOM 1394 C C . VAL A 1 173 ? -7.272 -9.553 -4.432 1.00 84.75 173 VAL A C 1
ATOM 1396 O O . VAL A 1 173 ? -7.857 -9.013 -5.368 1.00 84.75 173 VAL A O 1
ATOM 1399 N N . SER A 1 174 ? -5.951 -9.456 -4.273 1.00 83.88 174 SER A N 1
ATOM 1400 C CA . SER A 1 174 ? -5.074 -8.661 -5.140 1.00 83.88 174 SER A CA 1
ATOM 1401 C C . SER A 1 174 ? -4.123 -9.548 -5.937 1.00 83.88 174 SER A C 1
ATOM 1403 O O . SER A 1 174 ? -3.789 -10.660 -5.531 1.00 83.88 174 SER A O 1
ATOM 1405 N N . LYS A 1 175 ? -3.653 -9.035 -7.075 1.00 82.94 175 LYS A N 1
ATOM 1406 C CA . LYS A 1 175 ? -2.553 -9.617 -7.854 1.00 82.94 175 LYS A CA 1
ATOM 1407 C C . LYS A 1 175 ? -1.384 -8.640 -7.870 1.00 82.94 175 LYS A C 1
ATOM 1409 O O . LYS A 1 175 ? -1.594 -7.430 -7.813 1.00 82.94 175 LYS A O 1
ATOM 1414 N N . VAL A 1 176 ? -0.167 -9.169 -7.968 1.00 82.75 176 VAL A N 1
ATOM 1415 C CA . VAL A 1 176 ? 1.033 -8.346 -8.159 1.00 82.75 176 VAL A CA 1
ATOM 1416 C C . VAL A 1 176 ? 0.892 -7.564 -9.465 1.00 82.75 176 VAL A C 1
ATOM 1418 O O . VAL A 1 176 ? 0.444 -8.113 -10.473 1.00 82.75 176 VAL A O 1
ATOM 1421 N N . CYS A 1 177 ? 1.251 -6.279 -9.441 1.00 81.81 177 CYS A N 1
ATOM 1422 C CA . CYS A 1 177 ? 1.193 -5.434 -10.628 1.00 81.81 177 CYS A CA 1
ATOM 1423 C C . CYS A 1 177 ? 2.114 -6.009 -11.722 1.00 81.81 177 CYS A C 1
ATOM 1425 O O . CYS A 1 177 ? 3.319 -6.107 -11.486 1.00 81.81 177 CYS A O 1
ATOM 1427 N N . PRO A 1 178 ? 1.599 -6.350 -12.918 1.00 76.00 178 PRO A N 1
ATOM 1428 C CA . PRO A 1 178 ? 2.414 -6.946 -13.979 1.00 76.00 178 PRO A CA 1
ATOM 1429 C C . PRO A 1 178 ? 3.404 -5.950 -14.600 1.00 76.00 178 PRO A C 1
ATOM 1431 O O . PRO A 1 178 ? 4.383 -6.360 -15.209 1.00 76.00 178 PRO A O 1
ATOM 1434 N N . MET A 1 179 ? 3.171 -4.643 -14.428 1.00 76.38 179 MET A N 1
ATOM 1435 C CA . MET A 1 179 ? 4.003 -3.592 -15.022 1.00 76.38 179 MET A CA 1
ATOM 1436 C C . MET A 1 179 ? 5.282 -3.335 -14.226 1.00 76.38 179 MET A C 1
ATOM 1438 O O . MET A 1 179 ? 6.346 -3.163 -14.811 1.00 76.38 179 MET A O 1
ATOM 1442 N N . CYS A 1 180 ? 5.175 -3.293 -12.896 1.00 80.31 180 CYS A N 1
ATOM 1443 C CA . CYS A 1 180 ? 6.291 -2.971 -12.004 1.00 80.31 180 CYS A CA 1
ATOM 1444 C C . CYS A 1 180 ? 6.726 -4.153 -11.125 1.00 80.31 180 CYS A C 1
ATOM 1446 O O . CYS A 1 180 ? 7.618 -4.018 -10.296 1.00 80.31 180 CYS A O 1
ATOM 1448 N N . GLY A 1 181 ? 6.073 -5.313 -11.246 1.00 77.88 181 GLY A N 1
ATOM 1449 C CA . GLY A 1 181 ? 6.340 -6.462 -10.376 1.00 77.88 181 GLY A CA 1
ATOM 1450 C C . GLY A 1 181 ? 6.016 -6.196 -8.903 1.00 77.88 181 GLY A C 1
ATOM 1451 O O . GLY A 1 181 ? 6.503 -6.908 -8.033 1.00 77.88 181 GLY A O 1
ATOM 1452 N N . GLY A 1 182 ? 5.207 -5.171 -8.617 1.00 78.88 182 GLY A N 1
ATOM 1453 C CA . GLY A 1 182 ? 4.866 -4.754 -7.258 1.00 78.88 182 GLY A CA 1
ATOM 1454 C C . GLY A 1 182 ? 5.797 -3.709 -6.638 1.00 78.88 182 GLY A C 1
ATOM 1455 O O . GLY A 1 182 ? 5.537 -3.330 -5.503 1.00 78.88 182 GLY A O 1
ATOM 1456 N N . SER A 1 183 ? 6.815 -3.201 -7.348 1.00 79.50 183 SER A N 1
ATOM 1457 C CA . SER A 1 183 ? 7.696 -2.146 -6.809 1.00 79.50 183 SER A CA 1
ATOM 1458 C C . SER A 1 183 ? 6.983 -0.807 -6.594 1.00 79.50 183 SER A C 1
ATOM 1460 O O . SER A 1 183 ? 7.373 -0.039 -5.728 1.00 79.50 183 SER A O 1
ATOM 1462 N N . GLY A 1 184 ? 5.949 -0.516 -7.390 1.00 81.62 184 GLY A N 1
ATOM 1463 C CA . GLY A 1 184 ? 5.290 0.797 -7.423 1.00 81.62 184 GLY A CA 1
ATOM 1464 C C . GLY A 1 184 ? 6.003 1.835 -8.298 1.00 81.62 184 GLY A C 1
ATOM 1465 O O . GLY A 1 184 ? 5.389 2.840 -8.646 1.00 81.62 184 GLY A O 1
ATOM 1466 N N . ASP A 1 185 ? 7.225 1.541 -8.743 1.00 80.94 185 ASP A N 1
ATOM 1467 C CA . ASP A 1 185 ? 8.047 2.412 -9.583 1.00 80.94 185 ASP A CA 1
ATOM 1468 C C . ASP A 1 185 ? 8.211 1.845 -10.997 1.00 80.94 185 ASP A C 1
ATOM 1470 O O . ASP A 1 185 ? 8.310 0.632 -11.203 1.00 80.94 185 ASP A O 1
ATOM 1474 N N . VAL A 1 186 ? 8.285 2.734 -11.987 1.00 83.31 186 VAL A N 1
ATOM 1475 C CA . VAL A 1 186 ? 8.592 2.388 -13.381 1.00 83.31 186 VAL A CA 1
ATOM 1476 C C . VAL A 1 186 ? 9.847 3.147 -13.800 1.00 83.31 186 VAL A C 1
ATOM 1478 O O . VAL A 1 186 ? 9.995 4.330 -13.496 1.00 83.31 186 VAL A O 1
ATOM 1481 N N . ILE A 1 187 ? 10.763 2.455 -14.481 1.00 84.50 187 ILE A N 1
ATOM 1482 C CA . ILE A 1 187 ? 11.999 3.045 -15.007 1.00 84.50 187 ILE A CA 1
ATOM 1483 C C . ILE A 1 187 ? 11.652 4.185 -15.973 1.00 84.50 187 ILE A C 1
ATOM 1485 O O . ILE A 1 187 ? 10.696 4.080 -16.740 1.00 84.50 187 ILE A O 1
ATOM 1489 N N . SER A 1 188 ? 12.431 5.269 -15.936 1.00 90.81 188 SER A N 1
ATOM 1490 C CA . SER A 1 188 ? 12.193 6.426 -16.799 1.00 90.81 188 SER A CA 1
ATOM 1491 C C . SER A 1 188 ? 12.332 6.084 -18.286 1.00 90.81 188 SER A C 1
ATOM 1493 O O . SER A 1 188 ? 13.189 5.287 -18.679 1.00 90.81 188 SER A O 1
ATOM 1495 N N . ASP A 1 189 ? 11.529 6.753 -19.113 1.00 92.19 189 ASP A N 1
ATOM 1496 C CA . ASP A 1 189 ? 11.536 6.603 -20.569 1.00 92.19 189 ASP A CA 1
ATOM 1497 C C . ASP A 1 189 ? 12.951 6.754 -21.163 1.00 92.19 189 ASP A C 1
ATOM 1499 O O . ASP A 1 189 ? 13.376 5.945 -21.989 1.00 92.19 189 ASP A O 1
ATOM 1503 N N . ASP A 1 190 ? 13.714 7.755 -20.713 1.00 92.62 190 ASP A N 1
ATOM 1504 C CA . ASP A 1 190 ? 15.068 8.026 -21.211 1.00 92.62 190 ASP A CA 1
ATOM 1505 C C . ASP A 1 190 ? 16.064 6.911 -20.872 1.00 92.62 190 ASP A C 1
ATOM 1507 O O . ASP A 1 190 ? 16.942 6.605 -21.686 1.00 92.62 190 ASP A O 1
ATOM 1511 N N . THR A 1 191 ? 15.923 6.275 -19.706 1.00 93.69 191 THR A N 1
ATOM 1512 C CA . THR A 1 191 ? 16.760 5.132 -19.317 1.00 93.69 191 THR A CA 1
ATOM 1513 C C . THR A 1 191 ? 16.529 3.961 -20.267 1.00 93.69 191 THR A C 1
ATOM 1515 O O . THR A 1 191 ? 17.485 3.473 -20.861 1.00 93.69 191 THR A O 1
ATOM 1518 N N . ILE A 1 192 ? 15.270 3.583 -20.515 1.00 93.75 192 ILE A N 1
ATOM 1519 C CA . ILE A 1 192 ? 14.952 2.469 -21.422 1.00 93.75 192 ILE A CA 1
ATOM 1520 C C . ILE A 1 192 ? 15.394 2.765 -22.856 1.00 93.75 192 ILE A C 1
ATOM 1522 O O . ILE A 1 192 ? 15.936 1.895 -23.536 1.00 93.75 192 ILE A O 1
ATOM 1526 N N . LEU A 1 193 ? 15.223 4.002 -23.326 1.00 95.19 193 LEU A N 1
ATOM 1527 C CA . LEU A 1 193 ? 15.732 4.405 -24.638 1.00 95.19 193 LEU A CA 1
ATOM 1528 C C . LEU A 1 193 ? 17.262 4.291 -24.724 1.00 95.19 193 LEU A C 1
ATOM 1530 O O . LEU A 1 193 ? 17.784 3.894 -25.765 1.00 95.19 193 LEU A O 1
ATOM 1534 N N . THR A 1 194 ? 17.972 4.631 -23.648 1.00 94.94 194 THR A N 1
ATOM 1535 C CA . THR A 1 194 ? 19.434 4.510 -23.572 1.00 94.94 194 THR A CA 1
ATOM 1536 C C . THR A 1 194 ? 19.868 3.045 -23.565 1.00 94.94 194 THR A C 1
ATOM 1538 O O . THR A 1 194 ? 20.805 2.690 -24.281 1.00 94.94 194 THR A O 1
ATOM 1541 N N . ASP A 1 195 ? 19.160 2.181 -22.837 1.00 95.19 195 ASP A N 1
ATOM 1542 C CA . ASP A 1 195 ? 19.434 0.742 -22.793 1.00 95.19 195 ASP A CA 1
ATOM 1543 C C . ASP A 1 195 ? 19.231 0.085 -24.162 1.00 95.19 195 ASP A C 1
ATOM 1545 O O . ASP A 1 195 ? 20.077 -0.694 -24.605 1.00 95.19 195 ASP A O 1
ATOM 1549 N N . ILE A 1 196 ? 18.164 0.458 -24.879 1.00 96.69 196 ILE A N 1
ATOM 1550 C CA . ILE A 1 196 ? 17.922 0.011 -26.257 1.00 96.69 196 ILE A CA 1
ATOM 1551 C C . ILE A 1 196 ? 19.047 0.486 -27.187 1.00 96.69 196 ILE A C 1
ATOM 1553 O O . ILE A 1 196 ? 19.561 -0.300 -27.981 1.00 96.69 196 ILE A O 1
ATOM 1557 N N . GLU A 1 197 ? 19.460 1.756 -27.109 1.00 95.88 197 GLU A N 1
ATOM 1558 C CA . GLU A 1 197 ? 20.554 2.274 -27.944 1.00 95.88 197 GLU A CA 1
ATOM 1559 C C . GLU A 1 197 ? 21.881 1.558 -27.655 1.00 95.88 197 GLU A C 1
ATOM 1561 O O . GLU A 1 197 ? 22.604 1.195 -28.586 1.00 95.88 197 GLU A O 1
ATOM 1566 N N . SER A 1 198 ? 22.178 1.316 -26.376 1.00 95.31 198 SER A N 1
ATOM 1567 C CA . SER A 1 198 ? 23.346 0.556 -25.928 1.00 95.31 198 SER A CA 1
ATOM 1568 C C . SER A 1 198 ? 23.319 -0.873 -26.472 1.00 95.31 198 SER A C 1
ATOM 1570 O O . SER A 1 198 ? 24.305 -1.331 -27.054 1.00 95.31 198 SER A O 1
ATOM 1572 N N . TRP A 1 199 ? 22.170 -1.550 -26.377 1.00 96.75 199 TRP A N 1
ATOM 1573 C CA . TRP A 1 199 ? 21.973 -2.889 -26.929 1.00 96.75 199 TRP A CA 1
ATOM 1574 C C . TRP A 1 199 ? 22.198 -2.923 -28.443 1.00 96.75 199 TRP A C 1
ATOM 1576 O O . TRP A 1 199 ? 22.980 -3.736 -28.930 1.00 96.75 199 TRP A O 1
ATOM 1586 N N . LEU A 1 200 ? 21.590 -1.996 -29.192 1.00 96.62 200 LEU A N 1
ATOM 1587 C CA . LEU A 1 200 ? 21.753 -1.909 -30.649 1.00 96.62 200 LEU A CA 1
ATOM 1588 C C . LEU A 1 200 ? 23.213 -1.647 -31.037 1.00 96.62 200 LEU A C 1
ATOM 1590 O O . LEU A 1 200 ? 23.703 -2.187 -32.030 1.00 96.62 200 LEU A O 1
ATOM 1594 N N . SER A 1 201 ? 23.920 -0.829 -30.254 1.00 94.88 201 SER A N 1
ATOM 1595 C CA . SER A 1 201 ? 25.347 -0.582 -30.450 1.00 94.88 201 SER A CA 1
ATOM 1596 C C . SER A 1 201 ? 26.170 -1.848 -30.214 1.00 94.88 201 SER A C 1
ATOM 1598 O O . SER A 1 201 ? 27.029 -2.160 -31.035 1.00 94.88 201 SER A O 1
ATOM 1600 N N . LYS A 1 202 ? 25.904 -2.604 -29.140 1.00 94.31 202 LYS A N 1
ATOM 1601 C CA . LYS A 1 202 ? 26.560 -3.897 -28.887 1.00 94.31 202 LYS A CA 1
ATOM 1602 C C . LYS A 1 202 ? 26.293 -4.885 -30.021 1.00 94.31 202 LYS A C 1
ATOM 1604 O O . LYS A 1 202 ? 27.240 -5.442 -30.563 1.00 94.31 202 LYS A O 1
ATOM 1609 N N . PHE A 1 203 ? 25.036 -5.027 -30.441 1.00 94.56 203 PHE A N 1
ATOM 1610 C CA . PHE A 1 203 ? 24.633 -5.905 -31.542 1.00 94.56 203 PHE A CA 1
ATOM 1611 C C . PHE A 1 203 ? 25.384 -5.596 -32.845 1.00 94.56 203 PHE A C 1
ATOM 1613 O O . PHE A 1 203 ? 25.854 -6.512 -33.521 1.00 94.56 203 PHE A O 1
ATOM 1620 N N . LYS A 1 204 ? 25.557 -4.305 -33.168 1.00 93.19 204 LYS A N 1
ATOM 1621 C CA . LYS A 1 204 ? 26.337 -3.854 -34.331 1.00 93.19 204 LYS A CA 1
ATOM 1622 C C . LYS A 1 204 ? 27.778 -4.374 -34.310 1.00 93.19 204 LYS A C 1
ATOM 1624 O O . LYS A 1 204 ? 28.322 -4.685 -35.364 1.00 93.19 204 LYS A O 1
ATOM 1629 N N . HIS A 1 205 ? 28.405 -4.383 -33.135 1.00 90.00 205 HIS A N 1
ATOM 1630 C CA . HIS A 1 205 ? 29.810 -4.758 -32.966 1.00 90.00 205 HIS A CA 1
ATOM 1631 C C . HIS A 1 205 ? 30.015 -6.262 -32.765 1.00 90.00 205 HIS A C 1
ATOM 1633 O O . HIS A 1 205 ? 31.081 -6.764 -33.100 1.00 90.00 205 HIS A O 1
ATOM 1639 N N . ALA A 1 206 ? 29.018 -6.959 -32.222 1.00 86.31 206 ALA A N 1
ATOM 1640 C CA . ALA A 1 206 ? 29.090 -8.382 -31.906 1.00 86.31 206 ALA A CA 1
ATOM 1641 C C . ALA A 1 206 ? 28.661 -9.296 -33.065 1.00 86.31 206 ALA A C 1
ATOM 1643 O O . ALA A 1 206 ? 28.819 -10.507 -32.963 1.00 86.31 206 ALA A O 1
ATOM 1644 N N . SER A 1 207 ? 28.085 -8.753 -34.144 1.00 86.00 207 SER A N 1
ATOM 1645 C CA . SER A 1 207 ? 27.557 -9.570 -35.238 1.00 86.00 207 SER A CA 1
ATOM 1646 C C . SER A 1 207 ? 27.641 -8.900 -36.605 1.00 86.00 207 SER A C 1
ATOM 1648 O O . SER A 1 207 ? 27.728 -7.674 -36.714 1.00 86.00 207 SER A O 1
ATOM 1650 N N . GLU A 1 208 ? 27.543 -9.705 -37.663 1.00 88.00 208 GLU A N 1
ATOM 1651 C CA . GLU A 1 208 ? 27.436 -9.223 -39.047 1.00 88.00 208 GLU A CA 1
ATOM 1652 C C . GLU A 1 208 ? 25.997 -8.890 -39.465 1.00 88.00 208 GLU A C 1
ATOM 1654 O O . GLU A 1 208 ? 25.774 -8.201 -40.463 1.00 88.00 208 GLU A O 1
ATOM 1659 N N . TYR A 1 209 ? 25.002 -9.304 -38.678 1.00 90.56 209 TYR A N 1
ATOM 1660 C CA . TYR A 1 209 ? 23.602 -9.006 -38.949 1.00 90.56 209 TYR A CA 1
ATOM 1661 C C . TYR A 1 209 ? 23.325 -7.496 -38.879 1.00 90.56 209 TYR A C 1
ATOM 1663 O O . TYR A 1 209 ? 23.899 -6.740 -38.087 1.00 90.56 209 TYR A O 1
ATOM 1671 N N . ARG A 1 210 ? 22.413 -7.027 -39.737 1.00 93.19 210 ARG A N 1
ATOM 1672 C CA . ARG A 1 210 ? 22.039 -5.604 -39.851 1.00 93.19 210 ARG A CA 1
ATOM 1673 C C . ARG A 1 210 ? 20.530 -5.379 -39.796 1.00 93.19 210 ARG A C 1
ATOM 1675 O O . ARG A 1 210 ? 20.071 -4.312 -40.191 1.00 93.19 210 ARG A O 1
ATOM 1682 N N . ALA A 1 211 ? 19.751 -6.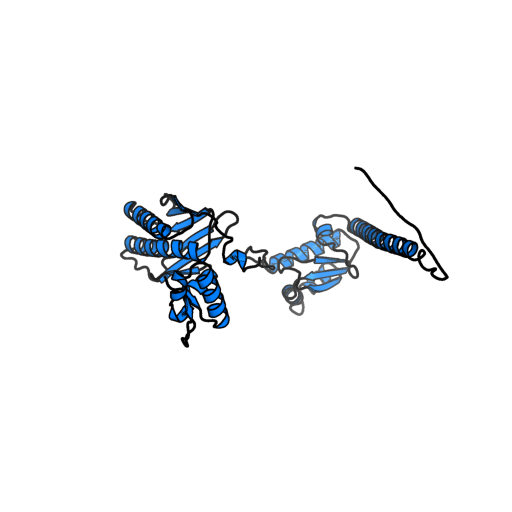349 -39.322 1.00 95.00 211 ALA A N 1
ATOM 1683 C CA . ALA A 1 211 ? 18.305 -6.214 -39.167 1.00 95.00 211 ALA A CA 1
ATOM 1684 C C . ALA A 1 211 ? 17.799 -6.934 -37.912 1.00 95.00 211 ALA A C 1
ATOM 1686 O O . ALA A 1 211 ? 18.162 -8.085 -37.679 1.00 95.00 211 ALA A O 1
ATOM 1687 N N . VAL A 1 212 ? 16.943 -6.264 -37.139 1.00 96.31 212 VAL A N 1
ATOM 1688 C CA . VAL A 1 212 ? 16.350 -6.794 -35.903 1.00 96.31 212 VAL A CA 1
ATOM 1689 C C . VAL A 1 212 ? 14.886 -6.398 -35.764 1.00 96.31 212 VAL A C 1
ATOM 1691 O O . VAL A 1 212 ? 14.483 -5.311 -36.202 1.00 96.31 212 VAL A O 1
ATOM 1694 N N . ASP A 1 213 ? 14.121 -7.246 -35.083 1.00 96.75 213 ASP A N 1
ATOM 1695 C CA . ASP A 1 213 ? 12.758 -6.950 -34.659 1.00 96.75 213 ASP A CA 1
ATOM 1696 C C . ASP A 1 213 ? 12.767 -6.655 -33.148 1.00 96.75 213 ASP A C 1
ATOM 1698 O O . ASP A 1 213 ? 13.082 -7.503 -32.318 1.00 96.75 213 ASP A O 1
ATOM 1702 N N . LEU A 1 214 ? 12.481 -5.400 -32.797 1.00 97.38 214 LEU A N 1
ATOM 1703 C CA . LEU A 1 214 ? 12.493 -4.865 -31.437 1.00 97.38 214 LEU A CA 1
ATOM 1704 C C . LEU A 1 214 ? 11.059 -4.828 -30.892 1.00 97.38 214 LEU A C 1
ATOM 1706 O O . LEU A 1 214 ? 10.239 -4.003 -31.311 1.00 97.38 214 LEU A O 1
ATOM 1710 N N . TYR A 1 215 ? 10.786 -5.720 -29.948 1.00 97.06 215 TYR A N 1
ATOM 1711 C CA . TYR A 1 215 ? 9.532 -5.872 -29.223 1.00 97.06 215 TYR A CA 1
ATOM 1712 C C . TYR A 1 215 ? 9.540 -4.971 -27.993 1.00 97.06 215 TYR A C 1
ATOM 1714 O O . TYR A 1 215 ? 10.405 -5.073 -27.119 1.00 97.06 215 TYR A O 1
ATOM 1722 N N . VAL A 1 216 ? 8.561 -4.076 -27.925 1.00 96.25 216 VAL A N 1
ATOM 1723 C CA . VAL A 1 216 ? 8.391 -3.124 -26.827 1.00 96.25 216 VAL A CA 1
ATOM 1724 C C . VAL A 1 216 ? 6.914 -2.966 -26.496 1.00 96.25 216 VAL A C 1
ATOM 1726 O O . VAL A 1 216 ? 6.043 -3.191 -27.340 1.00 96.25 216 VAL A O 1
ATOM 1729 N N . ASN A 1 217 ? 6.632 -2.485 -25.287 1.00 94.38 217 ASN A N 1
ATOM 1730 C CA . ASN A 1 217 ? 5.285 -2.074 -24.915 1.00 94.38 217 ASN A CA 1
ATOM 1731 C C . ASN A 1 217 ? 4.705 -1.057 -25.932 1.00 94.38 217 ASN A C 1
ATOM 1733 O O . ASN A 1 217 ? 5.453 -0.192 -26.416 1.00 94.38 217 ASN A O 1
ATOM 1737 N N . PRO A 1 218 ? 3.391 -1.081 -26.246 1.00 95.25 218 PRO A N 1
ATOM 1738 C CA . PRO A 1 218 ? 2.789 -0.138 -27.189 1.00 95.25 218 PRO A CA 1
ATOM 1739 C C . PRO A 1 218 ? 3.071 1.334 -26.874 1.00 95.25 218 PRO A C 1
ATOM 1741 O O . PRO A 1 218 ? 3.347 2.104 -27.796 1.00 95.25 218 PRO A O 1
ATOM 1744 N N . TYR A 1 219 ? 3.092 1.721 -25.594 1.00 93.75 219 TYR A N 1
ATOM 1745 C CA . TYR A 1 219 ? 3.471 3.076 -25.184 1.00 93.75 219 TYR A CA 1
ATOM 1746 C C . TYR A 1 219 ? 4.887 3.428 -25.670 1.00 93.75 219 TYR A C 1
ATOM 1748 O O . TYR A 1 219 ? 5.077 4.425 -26.372 1.00 93.75 219 TYR A O 1
ATOM 1756 N N . MET A 1 220 ? 5.866 2.554 -25.420 1.00 94.75 220 MET A N 1
ATOM 1757 C CA . MET A 1 220 ? 7.253 2.756 -25.849 1.00 94.75 220 MET A CA 1
ATOM 1758 C C . MET A 1 220 ? 7.389 2.800 -27.372 1.00 94.75 220 MET A C 1
ATOM 1760 O O . MET A 1 220 ? 8.133 3.626 -27.901 1.00 94.75 220 MET A O 1
ATOM 1764 N N . LYS A 1 221 ? 6.619 1.994 -28.114 1.00 95.62 221 LYS A N 1
ATOM 1765 C CA . LYS A 1 221 ? 6.588 2.073 -29.584 1.00 95.62 221 LYS A CA 1
ATOM 1766 C C . LYS A 1 221 ? 6.159 3.455 -30.078 1.00 95.62 221 LYS A C 1
ATOM 1768 O O . LYS A 1 221 ? 6.741 3.959 -31.044 1.00 95.62 221 LYS A O 1
ATOM 1773 N N . THR A 1 222 ? 5.152 4.066 -29.448 1.00 94.94 222 THR A N 1
ATOM 1774 C CA . THR A 1 222 ? 4.718 5.424 -29.818 1.00 94.94 222 THR A CA 1
ATOM 1775 C C . THR A 1 222 ? 5.805 6.452 -29.525 1.00 94.94 222 THR A C 1
ATOM 1777 O O . THR A 1 222 ? 6.091 7.292 -30.379 1.00 94.94 222 THR A O 1
ATOM 1780 N N . LEU A 1 223 ? 6.472 6.337 -28.373 1.00 93.88 223 LEU A N 1
ATOM 1781 C CA . LEU A 1 223 ? 7.555 7.225 -27.969 1.00 93.88 223 LEU A CA 1
ATOM 1782 C C . LEU A 1 223 ? 8.751 7.138 -28.929 1.00 93.88 223 LEU A C 1
ATOM 1784 O O . LEU A 1 223 ? 9.241 8.163 -29.405 1.00 93.88 223 LEU A O 1
ATOM 1788 N N . ILE A 1 224 ? 9.186 5.922 -29.271 1.00 95.75 224 ILE A N 1
ATOM 1789 C CA . ILE A 1 224 ? 10.332 5.689 -30.160 1.00 95.75 224 ILE A CA 1
ATOM 1790 C C . ILE A 1 224 ? 10.061 6.227 -31.575 1.00 95.75 224 ILE A C 1
ATOM 1792 O O . ILE A 1 224 ? 10.984 6.742 -32.212 1.00 95.75 224 ILE A O 1
ATOM 1796 N N . ASN A 1 225 ? 8.816 6.141 -32.064 1.00 94.88 225 ASN A N 1
ATOM 1797 C CA . ASN A 1 225 ? 8.398 6.647 -33.380 1.00 94.88 225 ASN A CA 1
ATOM 1798 C C . ASN A 1 225 ? 7.974 8.126 -33.383 1.00 94.88 225 ASN A C 1
ATOM 1800 O O . ASN A 1 225 ? 7.572 8.638 -34.428 1.00 94.88 225 ASN A O 1
ATOM 1804 N N . LYS A 1 226 ? 8.039 8.829 -32.249 1.00 92.56 226 LYS A N 1
ATOM 1805 C CA . LYS A 1 226 ? 7.523 10.196 -32.141 1.00 92.56 226 LYS A CA 1
ATOM 1806 C C . LYS A 1 226 ? 8.326 11.184 -32.997 1.00 92.56 226 LYS A C 1
ATOM 1808 O O . LYS A 1 226 ? 9.539 11.318 -32.841 1.00 92.56 226 LYS A O 1
ATOM 1813 N N . GLY A 1 227 ? 7.614 11.947 -33.829 1.00 90.06 227 GLY A N 1
ATOM 1814 C CA . GLY A 1 227 ? 8.165 13.038 -34.637 1.00 90.06 227 GLY A CA 1
ATOM 1815 C C . GLY A 1 227 ? 8.867 12.590 -35.923 1.00 90.06 227 GLY A C 1
ATOM 1816 O O . GLY A 1 227 ? 9.097 11.409 -36.162 1.00 90.06 227 GLY A O 1
ATOM 1817 N N . MET A 1 228 ? 9.215 13.567 -36.764 1.00 81.00 228 MET A N 1
ATOM 1818 C CA . MET A 1 228 ? 9.832 13.332 -38.078 1.00 81.00 228 MET A CA 1
ATOM 1819 C C . MET A 1 228 ? 11.243 12.723 -37.973 1.00 81.00 228 MET A C 1
ATOM 1821 O O . MET A 1 228 ? 11.599 11.853 -38.758 1.00 81.00 228 MET A O 1
ATOM 1825 N N . PHE A 1 229 ? 12.018 13.121 -36.957 1.00 87.38 229 PHE A N 1
ATOM 1826 C CA . PHE A 1 229 ? 13.340 12.565 -36.635 1.00 87.38 229 PHE A CA 1
ATOM 1827 C C . PHE A 1 229 ? 13.261 11.674 -35.395 1.00 87.38 229 PHE A C 1
ATOM 1829 O O . PHE A 1 229 ? 13.837 11.978 -34.343 1.00 87.38 229 PHE A O 1
ATOM 1836 N N . SER A 1 230 ? 12.488 10.600 -35.522 1.00 94.25 230 SER A N 1
ATOM 1837 C CA . SER A 1 230 ? 12.213 9.666 -34.434 1.00 94.25 230 SER A CA 1
ATOM 1838 C C . SER A 1 230 ? 13.488 9.006 -33.891 1.00 94.25 230 SER A C 1
ATOM 1840 O O . SER A 1 230 ? 14.526 8.961 -34.563 1.00 94.25 230 SER A O 1
ATOM 1842 N N . LYS A 1 231 ? 13.434 8.475 -32.660 1.00 94.62 231 LYS A N 1
ATOM 1843 C CA . LYS A 1 231 ? 14.569 7.748 -32.059 1.00 94.62 231 LYS A CA 1
ATOM 1844 C C . LYS A 1 231 ? 14.964 6.561 -32.934 1.00 94.62 231 LYS A C 1
ATOM 1846 O O . LYS A 1 231 ? 16.143 6.404 -33.233 1.00 94.62 231 LYS A O 1
ATOM 1851 N N . ARG A 1 232 ? 13.972 5.832 -33.460 1.00 95.50 232 ARG A N 1
ATOM 1852 C CA . ARG A 1 232 ? 14.185 4.772 -34.455 1.00 95.50 232 ARG A CA 1
ATOM 1853 C C . ARG A 1 232 ? 14.990 5.269 -35.652 1.00 95.50 232 ARG A C 1
ATOM 1855 O O . ARG A 1 232 ? 15.982 4.642 -35.996 1.00 95.50 232 ARG A O 1
ATOM 1862 N N . TRP A 1 233 ? 14.595 6.383 -36.272 1.00 94.75 233 TRP A N 1
ATOM 1863 C CA . TRP A 1 233 ? 15.308 6.915 -37.438 1.00 94.75 233 TRP A CA 1
ATOM 1864 C C . TRP A 1 233 ? 16.757 7.287 -37.101 1.00 94.75 233 TRP A C 1
ATOM 1866 O O . TRP A 1 233 ? 17.674 6.919 -37.833 1.00 94.75 233 TRP A O 1
ATOM 1876 N N . LYS A 1 234 ? 16.976 7.945 -35.954 1.00 95.00 234 LYS A N 1
ATOM 1877 C CA . LYS A 1 234 ? 18.321 8.297 -35.472 1.00 95.00 234 LYS A CA 1
ATOM 1878 C C . LYS A 1 234 ? 19.188 7.058 -35.253 1.00 95.00 234 LYS A C 1
ATOM 1880 O O . LYS A 1 234 ? 20.328 7.039 -35.707 1.00 95.00 234 LYS A O 1
ATOM 1885 N N . TRP A 1 235 ? 18.655 6.019 -34.610 1.00 96.38 235 TRP A N 1
ATOM 1886 C CA . TRP A 1 235 ? 19.372 4.761 -34.396 1.00 96.38 235 TRP A CA 1
ATOM 1887 C C . TRP A 1 235 ? 19.672 4.042 -35.711 1.00 96.38 235 TRP A C 1
ATOM 1889 O O . TRP A 1 235 ? 20.816 3.654 -35.929 1.00 96.38 235 TRP A O 1
ATOM 1899 N N . MET A 1 236 ? 18.695 3.936 -36.619 1.00 95.56 236 MET A N 1
ATOM 1900 C CA . MET A 1 236 ? 18.891 3.316 -37.934 1.00 95.56 236 MET A CA 1
ATOM 1901 C C . MET A 1 236 ? 19.973 4.045 -38.744 1.00 95.56 236 MET A C 1
ATOM 1903 O O . MET A 1 236 ? 20.855 3.398 -39.303 1.00 95.56 236 MET A O 1
ATOM 1907 N N . SER A 1 237 ? 19.958 5.382 -38.756 1.00 94.38 237 SER A N 1
ATOM 1908 C CA . SER A 1 237 ? 20.950 6.192 -39.475 1.00 94.38 237 SER A CA 1
ATOM 1909 C C . SER A 1 237 ? 22.344 6.131 -38.842 1.00 94.38 237 SER A C 1
ATOM 1911 O O . SER A 1 237 ? 23.332 6.042 -39.562 1.00 94.38 237 SER A O 1
ATOM 1913 N N . LYS A 1 238 ? 22.446 6.179 -37.509 1.00 95.06 238 LYS A N 1
ATOM 1914 C CA . LYS A 1 238 ? 23.730 6.164 -36.788 1.00 95.06 238 LYS A CA 1
ATOM 1915 C C . LYS A 1 238 ? 24.378 4.778 -36.813 1.00 95.06 238 LYS A C 1
ATOM 1917 O O . LYS A 1 238 ? 25.583 4.642 -37.033 1.00 95.06 238 LYS A O 1
ATOM 1922 N N . LEU A 1 239 ? 23.590 3.734 -36.569 1.00 94.75 239 LEU A N 1
ATOM 1923 C CA . LEU A 1 239 ? 24.092 2.373 -36.380 1.00 94.75 239 LEU A CA 1
ATOM 1924 C C . LEU A 1 239 ? 24.067 1.531 -37.658 1.00 94.75 239 LEU A C 1
ATOM 1926 O O . LEU A 1 239 ? 24.752 0.515 -37.691 1.00 94.75 239 LEU A O 1
ATOM 1930 N N . HIS A 1 240 ? 23.378 1.977 -38.715 1.00 94.25 240 HIS A N 1
ATOM 1931 C CA . HIS A 1 240 ? 23.217 1.242 -39.978 1.00 94.25 240 HIS A CA 1
ATOM 1932 C C . HIS A 1 240 ? 22.552 -0.135 -39.786 1.00 94.25 240 HIS A C 1
ATOM 1934 O O . HIS A 1 240 ? 22.884 -1.105 -40.461 1.00 94.25 240 HIS A O 1
ATOM 1940 N N . ILE A 1 241 ? 21.604 -0.209 -38.847 1.00 95.25 241 ILE A N 1
ATOM 1941 C CA . ILE A 1 241 ? 20.790 -1.395 -38.560 1.00 95.25 241 ILE A CA 1
ATOM 1942 C C . ILE A 1 241 ? 19.345 -1.087 -38.945 1.00 95.25 241 ILE A C 1
ATOM 1944 O O . ILE A 1 241 ? 18.805 -0.050 -38.562 1.00 95.25 241 ILE A O 1
ATOM 1948 N N . LYS A 1 242 ? 18.688 -1.993 -39.668 1.00 96.06 242 LYS A N 1
ATOM 1949 C CA . LYS A 1 242 ? 17.244 -1.966 -39.893 1.00 96.06 242 LYS A CA 1
ATOM 1950 C C . LYS A 1 242 ? 16.525 -2.417 -38.624 1.00 96.06 242 LYS A C 1
ATOM 1952 O O . LYS A 1 242 ? 16.672 -3.553 -38.197 1.00 96.06 242 LYS A O 1
ATOM 1957 N N . ILE A 1 243 ? 15.732 -1.527 -38.038 1.00 96.50 243 ILE A N 1
ATOM 1958 C CA . ILE A 1 243 ? 14.967 -1.817 -36.820 1.00 96.50 243 ILE A CA 1
ATOM 1959 C C . ILE A 1 243 ? 13.494 -1.904 -37.198 1.00 96.50 243 ILE A C 1
ATOM 1961 O O . ILE A 1 243 ? 12.939 -0.914 -37.687 1.00 96.50 243 ILE A O 1
ATOM 1965 N N . THR A 1 244 ? 12.849 -3.042 -36.964 1.00 96.31 244 THR A N 1
ATOM 1966 C CA . THR A 1 244 ? 11.386 -3.189 -37.002 1.00 96.31 244 THR A CA 1
ATOM 1967 C C . THR A 1 244 ? 10.850 -3.044 -35.583 1.00 96.31 244 THR A C 1
ATOM 1969 O O . THR A 1 244 ? 11.359 -3.680 -34.675 1.00 96.31 244 THR A O 1
ATOM 1972 N N . LEU A 1 245 ? 9.835 -2.203 -35.362 1.00 96.50 245 LEU A N 1
ATOM 1973 C CA . LEU A 1 245 ? 9.223 -2.054 -34.035 1.00 96.50 245 LEU A CA 1
ATOM 1974 C C . LEU A 1 245 ? 7.935 -2.865 -33.931 1.00 96.50 245 LEU A C 1
ATOM 1976 O O . LEU A 1 245 ? 6.927 -2.529 -34.572 1.00 96.50 245 LEU A O 1
ATOM 1980 N N . VAL A 1 246 ? 7.946 -3.859 -33.054 1.00 96.00 246 VAL A N 1
ATOM 1981 C CA . VAL A 1 246 ? 6.794 -4.700 -32.740 1.00 96.00 246 VAL A CA 1
ATOM 1982 C C . VAL A 1 246 ? 6.190 -4.231 -31.417 1.00 96.00 246 VAL A C 1
ATOM 1984 O O . VAL A 1 246 ? 6.906 -3.952 -30.459 1.00 96.00 246 VAL A O 1
ATOM 1987 N N . ALA A 1 247 ? 4.869 -4.039 -31.405 1.00 96.12 247 ALA A N 1
ATOM 1988 C CA . ALA A 1 247 ? 4.152 -3.657 -30.192 1.00 96.12 247 ALA A CA 1
ATOM 1989 C C . ALA A 1 247 ? 3.681 -4.936 -29.509 1.00 96.12 247 ALA A C 1
ATOM 1991 O O . ALA A 1 247 ? 2.998 -5.727 -30.156 1.00 96.12 247 ALA A O 1
ATOM 1992 N N . ASP A 1 248 ? 4.016 -5.108 -28.239 1.00 93.25 248 ASP A N 1
ATOM 1993 C CA . ASP A 1 248 ? 3.613 -6.273 -27.463 1.00 93.25 248 ASP A CA 1
ATOM 1994 C C . ASP A 1 248 ? 3.215 -5.833 -26.049 1.00 93.25 248 ASP A C 1
ATOM 1996 O O . ASP A 1 248 ? 4.020 -5.278 -25.301 1.00 93.25 248 ASP A O 1
ATOM 2000 N N . GLU A 1 249 ? 1.944 -6.033 -25.702 1.00 90.12 249 GLU A N 1
ATOM 2001 C CA . GLU A 1 249 ? 1.375 -5.661 -24.401 1.00 90.12 249 GLU A CA 1
ATOM 2002 C C . GLU A 1 249 ? 1.902 -6.526 -23.252 1.00 90.12 249 GLU A C 1
ATOM 2004 O O . GLU A 1 249 ? 1.843 -6.102 -22.098 1.00 90.12 249 GLU A O 1
ATOM 2009 N N . SER A 1 250 ? 2.438 -7.712 -23.554 1.00 88.56 250 SER A N 1
ATOM 2010 C CA . SER A 1 250 ? 3.043 -8.590 -22.554 1.00 88.56 250 SER A CA 1
ATOM 2011 C C . SER A 1 250 ? 4.425 -8.106 -22.101 1.00 88.56 250 SER A C 1
ATOM 2013 O O . SER A 1 250 ? 4.889 -8.500 -21.030 1.00 88.56 250 SER A O 1
ATOM 2015 N N . ILE A 1 251 ? 5.066 -7.215 -22.870 1.00 89.25 251 ILE A N 1
ATOM 2016 C CA . ILE A 1 251 ? 6.358 -6.622 -22.529 1.00 89.25 251 ILE A CA 1
ATOM 2017 C C . ILE A 1 251 ? 6.145 -5.457 -21.539 1.00 89.25 251 ILE A C 1
ATOM 2019 O O . ILE A 1 251 ? 5.455 -4.481 -21.871 1.00 89.25 251 ILE A O 1
ATOM 2023 N N . PRO A 1 252 ? 6.744 -5.507 -20.330 1.00 87.62 252 PRO A N 1
ATOM 2024 C CA . PRO A 1 252 ? 6.702 -4.400 -19.373 1.00 87.62 252 PRO A CA 1
ATOM 2025 C C . PRO A 1 252 ? 7.344 -3.124 -19.930 1.00 87.62 252 PRO A C 1
ATOM 2027 O O . PRO A 1 252 ? 8.259 -3.187 -20.744 1.00 87.62 252 PRO A O 1
ATOM 2030 N N . LEU A 1 253 ? 6.939 -1.952 -19.426 1.00 88.38 253 LEU A N 1
ATOM 2031 C CA . LEU A 1 253 ? 7.525 -0.657 -19.826 1.00 88.38 253 LEU A CA 1
ATOM 2032 C C . LEU A 1 253 ? 9.037 -0.569 -19.578 1.00 88.38 253 LEU A C 1
ATOM 2034 O O . LEU A 1 253 ? 9.734 0.154 -20.280 1.00 88.38 253 LEU A O 1
ATOM 2038 N N . SER A 1 254 ? 9.531 -1.311 -18.588 1.00 87.38 254 SER A N 1
ATOM 2039 C CA . SER A 1 254 ? 10.933 -1.344 -18.176 1.00 87.38 254 SER A CA 1
ATOM 2040 C C . SER A 1 254 ? 11.790 -2.357 -18.940 1.00 87.38 254 SER A C 1
ATOM 2042 O O . SER A 1 254 ? 12.960 -2.534 -18.607 1.00 87.38 254 SER A O 1
ATOM 2044 N N . ARG A 1 255 ? 11.227 -3.073 -19.919 1.00 90.06 255 ARG A N 1
ATOM 2045 C CA . ARG A 1 255 ? 11.936 -4.111 -20.671 1.00 90.06 255 ARG A CA 1
ATOM 2046 C C . ARG A 1 255 ? 11.676 -3.987 -22.164 1.00 90.06 255 ARG A C 1
ATOM 2048 O O . ARG A 1 255 ? 10.745 -3.327 -22.619 1.00 90.06 255 ARG A O 1
ATOM 2055 N N . PHE A 1 256 ? 12.523 -4.658 -22.924 1.00 95.12 256 PHE A N 1
ATOM 2056 C CA . PHE A 1 256 ? 12.357 -4.876 -24.347 1.00 95.12 256 PHE A CA 1
ATOM 2057 C C . PHE A 1 256 ? 12.868 -6.274 -24.680 1.00 95.12 256 PHE A C 1
ATOM 2059 O O . PHE A 1 256 ? 13.648 -6.850 -23.923 1.00 95.12 256 PHE A O 1
ATOM 2066 N N . LYS A 1 257 ? 12.410 -6.804 -25.807 1.00 96.12 257 LYS A N 1
ATOM 2067 C CA . LYS A 1 257 ? 12.895 -8.055 -26.384 1.00 96.12 257 LYS A CA 1
ATOM 2068 C C . LYS A 1 257 ? 13.373 -7.776 -27.802 1.00 96.12 257 LYS A C 1
ATOM 2070 O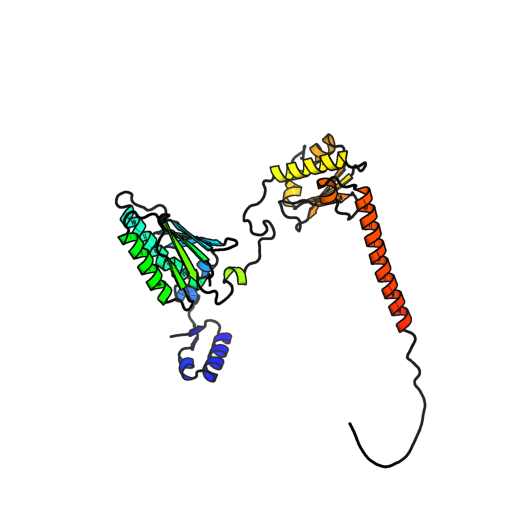 O . LYS A 1 257 ? 12.781 -6.954 -28.500 1.00 96.12 257 LYS A O 1
ATOM 2075 N N . VAL A 1 258 ? 14.427 -8.449 -28.239 1.00 96.38 258 VAL A N 1
ATOM 2076 C CA . VAL A 1 258 ? 14.936 -8.341 -29.603 1.00 96.38 258 VAL A CA 1
ATOM 2077 C C . VAL A 1 258 ? 15.129 -9.717 -30.207 1.00 96.38 258 VAL A C 1
ATOM 2079 O O . VAL A 1 258 ? 15.759 -10.579 -29.601 1.00 96.38 258 VAL A O 1
ATOM 2082 N N . THR A 1 259 ? 14.622 -9.898 -31.422 1.00 95.31 259 THR A N 1
ATOM 2083 C CA . THR A 1 259 ? 14.898 -11.079 -32.243 1.00 95.31 259 THR A CA 1
ATOM 2084 C C . THR A 1 259 ? 15.650 -10.687 -33.511 1.00 95.31 259 THR A C 1
ATOM 2086 O O . THR A 1 259 ? 15.640 -9.519 -33.931 1.00 95.31 259 THR A O 1
ATOM 2089 N N . LEU A 1 260 ? 16.323 -11.655 -34.141 1.00 90.81 260 LEU A N 1
ATOM 2090 C CA . LEU A 1 260 ? 16.806 -11.449 -35.506 1.00 90.81 260 LEU A CA 1
ATOM 2091 C C . LEU A 1 260 ? 15.610 -11.320 -36.445 1.00 90.81 260 LEU A C 1
ATOM 2093 O O . LEU A 1 260 ? 14.614 -12.030 -36.296 1.00 90.81 260 LEU A O 1
ATOM 2097 N N . SER A 1 261 ? 15.716 -10.406 -37.409 1.00 88.25 261 SER A N 1
ATOM 2098 C CA . SER A 1 261 ? 14.589 -10.088 -38.284 1.00 88.25 261 SER A CA 1
ATOM 2099 C C . SER A 1 261 ? 14.123 -11.319 -39.063 1.00 88.25 261 SER A C 1
ATOM 2101 O O . SER A 1 261 ? 14.916 -11.939 -39.771 1.00 88.25 261 SER A O 1
ATOM 2103 N N . GLY A 1 262 ? 12.836 -11.654 -38.938 1.00 79.62 262 GLY A N 1
ATOM 2104 C CA . GLY A 1 262 ? 12.252 -12.842 -39.570 1.00 79.62 262 GLY A CA 1
ATOM 2105 C C . GLY A 1 262 ? 12.500 -14.166 -38.835 1.00 79.62 262 GLY A C 1
ATOM 2106 O O . GLY A 1 262 ? 12.216 -15.215 -39.405 1.00 79.62 262 GLY A O 1
ATOM 2107 N N . SER A 1 263 ? 13.004 -14.125 -37.598 1.00 84.50 263 SER A N 1
ATOM 2108 C CA . SER A 1 263 ? 13.128 -15.283 -36.705 1.00 84.50 263 SER A CA 1
ATOM 2109 C C . SER A 1 263 ? 12.456 -15.018 -35.354 1.00 84.50 263 SER A C 1
ATOM 2111 O O . SER A 1 263 ? 12.363 -13.866 -34.915 1.00 84.50 263 SER A O 1
ATOM 2113 N N . ASP A 1 264 ? 12.075 -16.091 -34.663 1.00 82.81 264 ASP A N 1
ATOM 2114 C CA . ASP A 1 264 ? 11.514 -16.029 -33.306 1.00 82.81 264 ASP A CA 1
ATOM 2115 C C . ASP A 1 264 ? 12.583 -16.143 -32.201 1.00 82.81 264 ASP A C 1
ATOM 2117 O O . ASP A 1 264 ? 12.268 -16.101 -31.007 1.00 82.81 264 ASP A O 1
ATOM 2121 N N . VAL A 1 265 ? 13.860 -16.229 -32.590 1.00 85.25 265 VAL A N 1
ATOM 2122 C CA . VAL A 1 265 ? 14.995 -16.402 -31.678 1.00 85.25 265 VAL A CA 1
ATOM 2123 C C . VAL A 1 265 ? 15.252 -15.119 -30.892 1.00 85.25 265 VAL A C 1
ATOM 2125 O O . VAL A 1 265 ? 15.641 -14.096 -31.458 1.00 85.25 265 VAL A O 1
ATOM 2128 N N . ASP A 1 266 ? 15.051 -15.176 -29.575 1.00 91.25 266 ASP A N 1
ATOM 2129 C CA . ASP A 1 266 ? 15.355 -14.076 -28.659 1.00 91.25 266 ASP A CA 1
ATOM 2130 C C . ASP A 1 266 ? 16.865 -13.965 -28.426 1.00 91.25 266 ASP A C 1
ATOM 2132 O O . ASP A 1 266 ? 17.491 -14.850 -27.847 1.00 91.25 266 ASP A O 1
ATOM 2136 N N . ILE A 1 267 ? 17.446 -12.852 -28.867 1.00 92.69 267 ILE A N 1
ATOM 2137 C CA . ILE A 1 267 ? 18.882 -12.567 -28.759 1.00 92.69 267 ILE A CA 1
ATOM 2138 C C . ILE A 1 267 ? 19.180 -11.454 -27.748 1.00 92.69 267 ILE A C 1
ATOM 2140 O O . ILE A 1 267 ? 20.305 -10.951 -27.689 1.00 92.69 267 ILE A O 1
ATOM 2144 N N . THR A 1 268 ? 18.188 -11.046 -26.950 1.00 92.75 268 THR A N 1
ATOM 2145 C CA . THR A 1 268 ? 18.311 -9.908 -26.028 1.00 92.75 268 THR A CA 1
ATOM 2146 C C . THR A 1 268 ? 19.466 -10.114 -25.050 1.00 92.75 268 THR A C 1
ATOM 2148 O O . THR A 1 268 ? 20.386 -9.292 -24.999 1.00 92.75 268 THR A O 1
ATOM 2151 N N . ASP A 1 269 ? 19.460 -11.236 -24.328 1.00 90.38 269 ASP A N 1
ATOM 2152 C CA . ASP A 1 269 ? 20.463 -11.542 -23.303 1.00 90.38 269 ASP A CA 1
ATOM 2153 C C . ASP A 1 269 ? 21.809 -11.968 -23.900 1.00 90.38 269 ASP A C 1
ATOM 2155 O O . ASP A 1 269 ? 22.853 -11.617 -23.352 1.00 90.38 269 ASP A O 1
ATOM 2159 N N . VAL A 1 270 ? 21.794 -12.654 -25.049 1.00 89.19 270 VAL A N 1
ATOM 2160 C CA . VAL A 1 270 ? 22.997 -13.089 -25.786 1.00 89.19 270 VAL A CA 1
ATOM 2161 C C . VAL A 1 270 ? 23.897 -11.884 -26.071 1.00 89.19 270 VAL A C 1
ATOM 2163 O O . VAL A 1 270 ? 25.058 -11.839 -25.666 1.00 89.19 270 VAL A O 1
ATOM 2166 N N . VAL A 1 271 ? 23.323 -10.833 -26.665 1.00 89.38 271 VAL A N 1
ATOM 2167 C CA . VAL A 1 271 ? 24.047 -9.592 -26.974 1.00 89.38 271 VAL A CA 1
ATOM 2168 C C . VAL A 1 271 ? 24.443 -8.830 -25.708 1.00 89.38 271 VAL A C 1
ATOM 2170 O O . VAL A 1 271 ? 25.509 -8.213 -25.667 1.00 89.38 271 VAL A O 1
ATOM 2173 N N . MET A 1 272 ? 23.612 -8.844 -24.659 1.00 87.75 272 MET A N 1
ATOM 2174 C CA . MET A 1 272 ? 23.945 -8.151 -23.410 1.00 87.75 272 MET A CA 1
ATOM 2175 C C . MET A 1 272 ? 25.154 -8.764 -22.703 1.00 87.75 272 MET A C 1
ATOM 2177 O O . MET A 1 272 ? 25.973 -7.996 -22.182 1.00 87.75 272 MET A O 1
ATOM 2181 N N . ARG A 1 273 ? 25.264 -10.100 -22.715 1.00 88.19 273 ARG A N 1
ATOM 2182 C CA . ARG A 1 273 ? 26.381 -10.870 -22.145 1.00 88.19 273 ARG A CA 1
ATOM 2183 C C . ARG A 1 273 ? 27.630 -10.871 -23.030 1.00 88.19 273 ARG A C 1
ATOM 2185 O O . ARG A 1 273 ? 28.721 -11.082 -22.511 1.00 88.19 273 ARG A O 1
ATOM 2192 N N . GLY A 1 274 ? 27.483 -10.539 -24.314 1.00 83.94 274 GLY A N 1
ATOM 2193 C CA . GLY A 1 274 ? 28.577 -10.569 -25.286 1.00 83.94 274 GLY A CA 1
ATOM 2194 C C . GLY A 1 274 ? 28.863 -11.975 -25.817 1.00 83.94 274 GLY A C 1
ATOM 2195 O O . GLY A 1 274 ? 29.977 -12.234 -26.262 1.00 83.94 274 GLY A O 1
ATOM 2196 N N . ASP A 1 275 ? 27.871 -12.862 -25.746 1.00 84.19 275 ASP A N 1
ATOM 2197 C CA . ASP A 1 275 ? 27.947 -14.223 -26.268 1.00 84.19 275 ASP A CA 1
ATOM 2198 C C . ASP A 1 275 ? 27.828 -14.215 -27.807 1.00 84.19 275 ASP A C 1
ATOM 2200 O O . ASP A 1 275 ? 27.322 -13.258 -28.406 1.00 84.19 275 ASP A O 1
ATOM 2204 N N . SER A 1 276 ? 28.270 -15.295 -28.458 1.00 84.00 276 SER A N 1
ATOM 2205 C CA . SER A 1 276 ? 28.136 -15.456 -29.910 1.00 84.00 276 SER A CA 1
ATOM 2206 C C . SER A 1 276 ? 26.670 -15.647 -30.308 1.00 84.00 276 SER A C 1
ATOM 2208 O O . SER A 1 276 ? 25.986 -16.546 -29.815 1.00 84.00 276 SER A O 1
ATOM 2210 N N . ILE A 1 277 ? 26.184 -14.813 -31.232 1.00 82.19 277 ILE A N 1
ATOM 2211 C CA . ILE A 1 277 ? 24.819 -14.936 -31.766 1.00 82.19 277 ILE A CA 1
ATOM 2212 C C . ILE A 1 277 ? 24.682 -16.199 -32.618 1.00 82.19 277 ILE A C 1
ATOM 2214 O O . ILE A 1 277 ? 23.653 -16.863 -32.546 1.00 82.19 277 ILE A O 1
ATOM 2218 N N . ASP A 1 278 ? 25.714 -16.554 -33.385 1.00 82.31 278 ASP A N 1
ATOM 2219 C CA . ASP A 1 278 ? 25.671 -17.726 -34.262 1.00 82.31 278 ASP A CA 1
ATOM 2220 C C . ASP A 1 278 ? 25.595 -19.027 -33.447 1.00 82.31 278 ASP A C 1
ATOM 2222 O O . ASP A 1 278 ? 24.787 -19.899 -33.756 1.00 82.31 278 ASP A O 1
ATOM 2226 N N . GLU A 1 279 ? 26.317 -19.111 -32.324 1.00 80.56 279 GLU A N 1
ATOM 2227 C CA . GLU A 1 279 ? 26.208 -20.249 -31.396 1.00 80.56 279 GLU A CA 1
ATOM 2228 C C . GLU A 1 279 ? 24.812 -20.338 -30.760 1.00 80.56 279 GLU A C 1
ATOM 2230 O O . GLU A 1 279 ? 24.275 -21.431 -30.576 1.00 80.56 279 GLU A O 1
ATOM 2235 N N . ALA A 1 280 ? 24.199 -19.195 -30.433 1.00 78.75 280 ALA A N 1
ATOM 2236 C CA . ALA A 1 280 ? 22.838 -19.166 -29.906 1.00 78.75 280 ALA A CA 1
ATOM 2237 C C . ALA A 1 280 ? 21.809 -19.638 -30.949 1.00 78.75 280 ALA A C 1
ATOM 2239 O O . ALA A 1 280 ? 20.860 -20.337 -30.597 1.00 78.75 280 ALA A O 1
ATOM 2240 N N . LEU A 1 281 ? 22.005 -19.303 -32.229 1.00 79.38 281 LEU A N 1
ATOM 2241 C CA . LEU A 1 281 ? 21.149 -19.773 -33.321 1.00 79.38 281 LEU A CA 1
ATOM 2242 C C . LEU A 1 281 ? 21.276 -21.279 -33.546 1.00 79.38 281 LEU A C 1
ATOM 2244 O O . LEU A 1 281 ? 20.254 -21.952 -33.671 1.00 79.38 281 LEU A O 1
ATOM 2248 N N . GLU A 1 282 ? 22.500 -21.810 -33.557 1.00 78.88 282 GLU A N 1
ATOM 2249 C CA . GLU A 1 282 ? 22.741 -23.252 -33.680 1.00 78.88 282 GLU A CA 1
ATOM 2250 C C . GLU A 1 282 ? 22.077 -24.024 -32.533 1.00 78.88 282 GLU A C 1
ATOM 2252 O O . GLU A 1 282 ? 21.407 -25.029 -32.765 1.00 78.88 282 GLU A O 1
ATOM 2257 N N . GLN A 1 283 ? 22.183 -23.532 -31.295 1.00 76.25 283 GLN A N 1
ATOM 2258 C CA . GLN A 1 283 ? 21.532 -24.163 -30.144 1.00 76.25 283 GLN A CA 1
ATOM 2259 C C . GLN A 1 283 ? 20.006 -24.187 -30.270 1.00 76.25 283 GLN A C 1
ATOM 2261 O O . GLN A 1 283 ? 19.387 -25.196 -29.932 1.00 76.25 283 GLN A O 1
ATOM 2266 N N . VAL A 1 284 ? 19.392 -23.108 -30.760 1.00 74.12 284 VAL A N 1
ATOM 2267 C CA . VAL A 1 284 ? 17.935 -23.063 -30.945 1.00 74.12 284 VAL A CA 1
ATOM 2268 C C . VAL A 1 284 ? 17.489 -23.991 -32.073 1.00 74.12 284 VAL A C 1
ATOM 2270 O O . VAL A 1 284 ? 16.529 -24.730 -31.877 1.00 74.12 284 VAL A O 1
ATOM 2273 N N . GLN A 1 285 ? 18.220 -24.045 -33.190 1.00 71.88 285 GLN A N 1
ATOM 2274 C CA . GLN A 1 285 ? 17.944 -25.001 -34.270 1.00 71.88 285 GLN A CA 1
ATOM 2275 C C . GLN A 1 285 ? 18.022 -26.450 -33.779 1.00 71.88 285 GLN A C 1
ATOM 2277 O O . GLN A 1 285 ? 17.126 -27.242 -34.060 1.00 71.88 285 GLN A O 1
ATOM 2282 N N . ILE A 1 286 ? 19.034 -26.786 -32.973 1.00 73.69 286 ILE A N 1
ATOM 2283 C CA . ILE A 1 286 ? 19.163 -28.119 -32.370 1.00 73.69 286 ILE A CA 1
ATOM 2284 C C . ILE A 1 286 ? 17.964 -28.428 -31.461 1.00 73.69 286 ILE A C 1
ATOM 2286 O O . ILE A 1 286 ? 17.448 -29.544 -31.483 1.00 73.69 286 ILE A O 1
ATOM 2290 N N . ILE A 1 287 ? 17.500 -27.466 -30.657 1.00 72.31 287 ILE A N 1
ATOM 2291 C CA . ILE A 1 287 ? 16.336 -27.658 -29.777 1.00 72.31 287 ILE A CA 1
ATOM 2292 C C . ILE A 1 287 ? 15.055 -27.868 -30.596 1.00 72.31 287 ILE A C 1
ATOM 2294 O O . ILE A 1 287 ? 14.294 -28.786 -30.293 1.00 72.31 287 ILE A O 1
ATOM 2298 N N . GLU A 1 288 ? 14.835 -27.073 -31.644 1.00 71.38 288 GLU A N 1
ATOM 2299 C CA . GLU A 1 288 ? 13.676 -27.208 -32.534 1.00 71.38 288 GLU A CA 1
ATOM 2300 C C . GLU A 1 288 ? 13.681 -28.549 -33.283 1.00 71.38 288 GLU A C 1
ATOM 2302 O O . GLU A 1 288 ? 12.648 -29.215 -33.372 1.00 71.38 288 GLU A O 1
ATOM 2307 N N . GLU A 1 289 ? 14.837 -29.004 -33.773 1.00 70.25 289 GLU A N 1
ATOM 2308 C CA . GLU A 1 289 ? 14.986 -30.332 -34.381 1.00 70.25 289 GLU A CA 1
ATOM 2309 C C . GLU A 1 289 ? 14.722 -31.459 -33.373 1.00 70.25 289 GLU A C 1
ATOM 2311 O O . GLU A 1 289 ? 14.038 -32.437 -33.691 1.00 70.25 289 GLU A O 1
ATOM 2316 N N . LEU A 1 290 ? 15.213 -31.324 -32.136 1.00 68.19 290 LEU A N 1
ATOM 2317 C CA . LEU A 1 290 ? 14.981 -32.302 -31.074 1.00 68.19 290 LEU A CA 1
ATOM 2318 C C . LEU A 1 290 ? 13.505 -32.384 -30.676 1.00 68.19 290 LEU A C 1
ATOM 2320 O O . LEU A 1 290 ? 13.010 -33.491 -30.462 1.00 68.19 290 LEU A O 1
ATOM 2324 N N . ASP A 1 291 ? 12.789 -31.265 -30.592 1.00 68.75 291 ASP A N 1
ATOM 2325 C CA . ASP A 1 291 ? 11.362 -31.277 -30.264 1.00 68.75 291 ASP A CA 1
ATOM 2326 C C . ASP A 1 291 ? 10.507 -31.807 -31.425 1.00 68.75 291 ASP A C 1
ATOM 2328 O O . ASP A 1 291 ? 9.660 -32.673 -31.195 1.00 68.75 291 ASP A O 1
ATOM 2332 N N . ASN A 1 292 ? 10.818 -31.449 -32.674 1.00 66.12 292 ASN A N 1
ATOM 2333 C CA . ASN A 1 292 ? 10.163 -32.040 -33.849 1.00 66.12 292 ASN A CA 1
ATOM 2334 C C . ASN A 1 292 ? 10.413 -33.562 -33.952 1.00 66.12 292 ASN A C 1
ATOM 2336 O O . ASN A 1 292 ? 9.513 -34.330 -34.290 1.00 66.12 292 ASN A O 1
ATOM 2340 N N . SER A 1 293 ? 11.611 -34.035 -33.584 1.00 60.50 293 SER A N 1
ATOM 2341 C CA . SER A 1 293 ? 11.934 -35.471 -33.582 1.00 60.50 293 SER A CA 1
ATOM 2342 C C . SER A 1 293 ? 11.201 -36.270 -32.491 1.00 60.50 293 SER A C 1
ATOM 2344 O O . SER A 1 293 ? 10.935 -37.465 -32.663 1.00 60.50 293 SER A O 1
ATOM 2346 N N . LYS A 1 294 ? 10.833 -35.635 -31.367 1.00 58.75 294 LYS A N 1
ATOM 2347 C CA . LYS A 1 294 ? 9.996 -36.265 -30.330 1.00 58.75 294 LYS A CA 1
ATOM 2348 C C . LYS A 1 294 ? 8.557 -36.443 -30.806 1.00 58.75 294 LYS A C 1
ATOM 2350 O O . LYS A 1 294 ? 7.970 -37.491 -30.525 1.00 58.75 294 LYS A O 1
ATOM 2355 N N . ASP A 1 295 ? 8.028 -35.485 -31.563 1.00 53.25 295 ASP A N 1
ATOM 2356 C CA . ASP A 1 295 ? 6.692 -35.579 -32.156 1.00 53.25 295 ASP A CA 1
ATOM 2357 C C . ASP A 1 295 ? 6.616 -36.711 -33.203 1.00 53.25 295 ASP A C 1
ATOM 2359 O O . ASP A 1 295 ? 5.661 -37.497 -33.208 1.00 53.25 295 ASP A O 1
ATOM 2363 N N . ASP A 1 296 ? 7.669 -36.917 -34.001 1.00 53.28 296 ASP A N 1
ATOM 2364 C CA . ASP A 1 296 ? 7.762 -38.039 -34.954 1.00 53.28 296 ASP A CA 1
ATOM 2365 C C . ASP A 1 296 ? 7.863 -39.421 -34.267 1.00 53.28 296 ASP A C 1
ATOM 2367 O O . ASP A 1 296 ? 7.311 -40.430 -34.741 1.00 53.28 296 ASP A O 1
ATOM 2371 N N . LEU A 1 297 ? 8.509 -39.491 -33.098 1.00 51.38 297 LEU A N 1
ATOM 2372 C CA . LEU A 1 297 ? 8.555 -40.702 -32.266 1.00 51.38 297 LEU A CA 1
ATOM 2373 C C . LEU A 1 297 ? 7.197 -41.022 -31.608 1.00 51.38 297 LEU A C 1
ATOM 2375 O O . LEU A 1 297 ? 6.878 -42.195 -31.379 1.00 51.38 297 LEU A O 1
ATOM 2379 N N . GLU A 1 298 ? 6.356 -40.021 -31.333 1.00 49.97 298 GLU A N 1
ATOM 2380 C CA . GLU A 1 298 ? 4.984 -40.246 -30.860 1.00 49.97 298 GLU A CA 1
ATOM 2381 C C . GLU A 1 298 ? 4.033 -40.703 -31.980 1.00 49.97 298 GLU A C 1
ATOM 2383 O O . GLU A 1 298 ? 3.171 -41.564 -31.749 1.00 49.97 298 GLU A O 1
ATOM 2388 N N . ILE A 1 299 ? 4.209 -40.212 -33.211 1.00 50.38 299 ILE A N 1
ATOM 2389 C CA . ILE A 1 299 ? 3.410 -40.628 -34.378 1.00 50.38 299 ILE A CA 1
ATOM 2390 C C . ILE A 1 299 ? 3.735 -42.079 -34.782 1.00 50.38 299 ILE A C 1
ATOM 2392 O O . ILE A 1 299 ? 2.831 -42.873 -35.085 1.00 50.38 299 ILE A O 1
ATOM 2396 N N . THR A 1 300 ? 5.004 -42.488 -34.703 1.00 44.88 300 THR A N 1
ATOM 2397 C CA . THR A 1 300 ? 5.420 -43.883 -34.948 1.00 44.88 300 THR A CA 1
ATOM 2398 C C . THR A 1 300 ? 4.957 -44.847 -33.845 1.00 44.88 300 THR A C 1
ATOM 2400 O O . THR A 1 300 ? 4.541 -45.969 -34.143 1.00 44.88 300 THR A O 1
ATOM 2403 N N . LYS A 1 301 ? 4.881 -44.412 -32.577 1.00 46.78 301 LYS A N 1
ATOM 2404 C CA . LYS A 1 301 ? 4.255 -45.213 -31.503 1.00 46.78 301 LYS A CA 1
ATOM 2405 C C . LYS A 1 301 ? 2.735 -45.358 -31.659 1.00 46.78 301 LYS A C 1
ATOM 2407 O O . LYS A 1 301 ? 2.197 -46.424 -31.359 1.00 46.78 301 LYS A O 1
ATOM 2412 N N . LYS A 1 302 ? 2.027 -44.340 -32.170 1.00 46.12 302 LYS A N 1
ATOM 2413 C CA . LYS A 1 302 ? 0.571 -44.413 -32.428 1.00 46.12 302 LYS A CA 1
ATOM 2414 C C . LYS A 1 302 ? 0.197 -45.274 -33.640 1.00 46.12 302 LYS A C 1
ATOM 2416 O O . LYS A 1 302 ? -0.885 -45.864 -33.636 1.00 46.12 302 LYS A O 1
ATOM 2421 N N . SER A 1 303 ? 1.057 -45.380 -34.654 1.00 42.81 303 SER A N 1
ATOM 2422 C CA . SER A 1 303 ? 0.795 -46.222 -35.836 1.00 42.81 303 SER A CA 1
ATOM 2423 C C . SER A 1 303 ? 0.998 -47.719 -35.567 1.00 42.81 303 SER A C 1
ATOM 2425 O O . SER A 1 303 ? 0.220 -48.528 -36.074 1.00 42.81 303 SER A O 1
ATOM 2427 N N . ASN A 1 304 ? 1.917 -48.097 -34.671 1.00 41.78 304 ASN A N 1
ATOM 2428 C CA . ASN A 1 304 ? 2.088 -49.495 -34.251 1.00 41.78 304 ASN A CA 1
ATOM 2429 C C . ASN A 1 304 ? 0.972 -50.024 -33.329 1.00 41.78 304 ASN A C 1
ATOM 2431 O O . ASN A 1 304 ? 0.845 -51.236 -33.168 1.00 41.78 304 ASN A O 1
ATOM 2435 N N . HIS A 1 305 ? 0.119 -49.158 -32.768 1.00 43.88 305 HIS A N 1
ATOM 2436 C CA . HIS A 1 305 ? -0.970 -49.583 -31.877 1.00 43.88 305 HIS A CA 1
ATOM 2437 C C . HIS A 1 305 ? -2.337 -49.767 -32.559 1.00 43.88 305 HIS A C 1
ATOM 2439 O O . HIS A 1 305 ? -3.294 -50.168 -31.899 1.00 43.88 305 HIS A O 1
ATOM 2445 N N . ARG A 1 306 ? -2.457 -49.513 -33.872 1.00 40.00 306 ARG A N 1
ATOM 2446 C CA . ARG A 1 306 ? -3.737 -49.626 -34.604 1.00 40.00 306 ARG A CA 1
ATOM 2447 C C . ARG A 1 306 ? -3.951 -50.935 -35.367 1.00 40.00 306 ARG A C 1
ATOM 2449 O O . ARG A 1 306 ? -4.999 -51.083 -35.986 1.00 40.00 306 ARG A O 1
ATOM 2456 N N . ASN A 1 307 ? -3.034 -51.901 -35.283 1.00 39.94 307 ASN A N 1
ATOM 2457 C CA . ASN A 1 307 ? -3.168 -53.182 -35.987 1.00 39.94 307 ASN A CA 1
ATOM 2458 C C . ASN A 1 307 ? -3.238 -54.391 -35.039 1.00 39.94 307 ASN A C 1
ATOM 2460 O O . ASN A 1 307 ? -2.511 -55.367 -35.183 1.00 39.94 307 ASN A O 1
ATOM 2464 N N . SER A 1 308 ? -4.140 -54.344 -34.058 1.00 43.56 308 SER A N 1
ATOM 2465 C CA . SER A 1 308 ? -4.618 -55.556 -33.386 1.00 43.56 308 SER A CA 1
ATOM 2466 C C . SER A 1 308 ? -6.037 -55.337 -32.869 1.00 43.56 308 SER A C 1
ATOM 2468 O O . SER A 1 308 ? -6.241 -54.576 -31.926 1.00 43.56 308 SER A O 1
ATOM 2470 N N . GLY A 1 309 ? -7.013 -56.011 -33.477 1.00 37.84 309 GLY A N 1
ATOM 2471 C CA . GLY A 1 309 ? -8.378 -56.070 -32.954 1.00 37.84 309 GLY A CA 1
ATOM 2472 C C . GLY A 1 309 ? -9.472 -55.774 -33.973 1.00 37.84 309 GLY A C 1
ATOM 2473 O O . GLY A 1 309 ? -10.111 -54.734 -33.888 1.00 37.84 309 GLY A O 1
ATOM 2474 N N . ASN A 1 310 ? -9.736 -56.711 -34.892 1.00 36.53 310 ASN A N 1
ATOM 2475 C CA . ASN A 1 310 ? -11.122 -57.068 -35.216 1.00 36.53 310 ASN A CA 1
ATOM 2476 C C . ASN A 1 310 ? -11.214 -58.368 -36.031 1.00 36.53 310 ASN A C 1
ATOM 2478 O O . ASN A 1 310 ? -11.026 -58.371 -37.245 1.00 36.53 310 ASN A O 1
ATOM 2482 N N . ARG A 1 311 ? -11.559 -59.473 -35.361 1.00 33.38 311 ARG A N 1
ATOM 2483 C CA . ARG A 1 311 ? -12.269 -60.612 -35.962 1.00 33.38 311 ARG A CA 1
ATOM 2484 C C . ARG A 1 311 ? -13.204 -61.209 -34.913 1.00 33.38 311 ARG A C 1
ATOM 2486 O O . ARG A 1 311 ? -12.783 -61.977 -34.057 1.00 33.38 311 ARG A O 1
ATOM 2493 N N . THR A 1 312 ? -14.478 -60.853 -35.007 1.00 36.47 312 THR A N 1
ATOM 2494 C CA . THR A 1 312 ? -15.602 -61.613 -34.459 1.00 36.47 312 THR A CA 1
ATOM 2495 C C . THR A 1 312 ? -16.366 -62.237 -35.624 1.00 36.47 312 THR A C 1
ATOM 2497 O O . THR A 1 312 ? -16.683 -61.549 -36.592 1.00 36.47 312 THR A O 1
ATOM 2500 N N . SER A 1 313 ? -16.654 -63.539 -35.552 1.00 33.31 313 SER A N 1
ATOM 2501 C CA . SER A 1 313 ? -18.005 -64.102 -35.749 1.00 33.31 313 SER A CA 1
ATOM 2502 C C . SER A 1 313 ? -18.004 -65.632 -35.885 1.00 33.31 313 SER A C 1
ATOM 2504 O O . SER A 1 313 ? -17.182 -66.216 -36.584 1.00 33.31 313 SER A O 1
ATOM 2506 N N . GLY A 1 314 ? -19.013 -66.233 -35.241 1.00 30.23 314 GLY A N 1
ATOM 2507 C CA . GLY A 1 314 ? -19.514 -67.596 -35.446 1.00 30.23 314 GLY A CA 1
ATOM 2508 C C . GLY A 1 314 ? -18.970 -68.623 -34.448 1.00 30.23 314 GLY A C 1
ATOM 2509 O O . GLY A 1 314 ? -17.782 -68.651 -34.180 1.00 30.23 314 GLY A O 1
ATOM 2510 N N . SER A 1 315 ? -19.741 -69.533 -33.861 1.00 30.05 315 SER A N 1
ATOM 2511 C CA . SER A 1 315 ? -21.181 -69.781 -33.799 1.00 30.05 315 SER A CA 1
ATOM 2512 C C . SER A 1 315 ? -21.377 -70.909 -32.770 1.00 30.05 315 SER A C 1
ATOM 2514 O O . SER A 1 315 ? -20.502 -71.756 -32.627 1.00 30.05 315 SER A O 1
ATOM 2516 N N . SER A 1 316 ? -22.562 -70.965 -32.163 1.00 30.95 316 SER A N 1
ATOM 2517 C CA . SER A 1 316 ? -23.233 -72.192 -31.697 1.00 30.95 316 SER A CA 1
ATOM 2518 C C . SER A 1 316 ? -22.758 -72.931 -30.426 1.00 30.95 316 SER A C 1
ATOM 2520 O O . SER A 1 316 ? -21.765 -73.641 -30.408 1.00 30.95 316 SER A O 1
ATOM 2522 N N . ALA A 1 317 ? -23.685 -72.922 -29.460 1.00 32.19 317 ALA A N 1
ATOM 2523 C CA . ALA A 1 317 ? -24.331 -74.108 -28.883 1.00 32.19 317 ALA A CA 1
ATOM 2524 C C . ALA A 1 317 ? -23.649 -74.905 -27.740 1.00 32.19 317 ALA A C 1
ATOM 2526 O O . ALA A 1 317 ? -22.760 -75.719 -27.937 1.00 32.19 317 ALA A O 1
ATOM 2527 N N . ASN A 1 318 ? -24.336 -74.817 -26.595 1.00 30.84 318 ASN A N 1
ATOM 2528 C CA . ASN A 1 318 ? -24.896 -75.927 -25.812 1.00 30.84 318 ASN A CA 1
ATOM 2529 C C . ASN A 1 318 ? -24.145 -76.490 -24.587 1.00 30.84 318 ASN A C 1
ATOM 2531 O O . ASN A 1 318 ? -23.045 -77.021 -24.655 1.00 30.84 318 ASN A O 1
ATOM 2535 N N . SER A 1 319 ? -24.946 -76.559 -23.519 1.00 32.06 319 SER A N 1
ATOM 2536 C CA . SER A 1 319 ? -25.022 -77.593 -22.480 1.00 32.06 319 SER A CA 1
ATOM 2537 C C . SER A 1 319 ? -24.013 -77.639 -21.321 1.00 32.06 319 SER A C 1
ATOM 2539 O O . SER A 1 319 ? -22.825 -77.869 -21.486 1.00 32.06 319 SER A O 1
ATOM 2541 N N . ASN A 1 320 ? -24.624 -77.574 -20.130 1.00 31.84 320 ASN A N 1
ATOM 2542 C CA . ASN A 1 320 ? -24.410 -78.403 -18.940 1.00 31.84 320 ASN A CA 1
ATOM 2543 C C . ASN A 1 320 ? -23.048 -78.424 -18.234 1.00 31.84 320 ASN A C 1
ATOM 2545 O O . ASN A 1 320 ? -22.058 -78.912 -18.756 1.00 31.84 320 ASN A O 1
ATOM 2549 N N . GLY A 1 321 ? -23.110 -78.190 -16.916 1.00 30.48 321 GLY A N 1
ATOM 2550 C CA . GLY A 1 321 ? -22.375 -79.045 -15.982 1.00 30.48 321 GLY A CA 1
ATOM 2551 C C . GLY A 1 321 ? -21.751 -78.360 -14.774 1.00 30.48 321 GLY A C 1
ATOM 2552 O O . GLY A 1 321 ? -20.623 -77.908 -14.829 1.00 30.48 321 GLY A O 1
ATOM 2553 N N . ARG A 1 322 ? -22.479 -78.420 -13.653 1.00 32.59 322 ARG A N 1
ATOM 2554 C CA . ARG A 1 322 ? -22.001 -78.836 -12.319 1.00 32.59 322 ARG A CA 1
ATOM 2555 C C . ARG A 1 322 ? -20.676 -78.273 -11.753 1.00 32.59 322 ARG A C 1
ATOM 2557 O O . ARG A 1 322 ? -19.594 -78.698 -12.118 1.00 32.59 322 ARG A O 1
ATOM 2564 N N . LYS A 1 323 ? -20.881 -77.618 -10.602 1.00 36.16 323 LYS A N 1
ATOM 2565 C CA . LYS A 1 323 ? -20.305 -77.909 -9.271 1.00 36.16 323 LYS A CA 1
ATOM 2566 C C . LYS A 1 323 ? -18.804 -77.681 -9.013 1.00 36.16 323 LYS A C 1
ATOM 2568 O O . LYS A 1 323 ? -17.946 -78.379 -9.528 1.00 36.16 323 LYS A O 1
ATOM 2573 N N . ASN A 1 324 ? -18.635 -76.932 -7.921 1.00 35.38 324 ASN A N 1
ATOM 2574 C CA . ASN A 1 324 ? -17.822 -77.221 -6.734 1.00 35.38 324 ASN A CA 1
ATOM 2575 C C . ASN A 1 324 ? -16.445 -76.556 -6.584 1.00 35.38 324 ASN A C 1
ATOM 2577 O O . ASN A 1 324 ? -15.499 -76.844 -7.297 1.00 35.38 324 ASN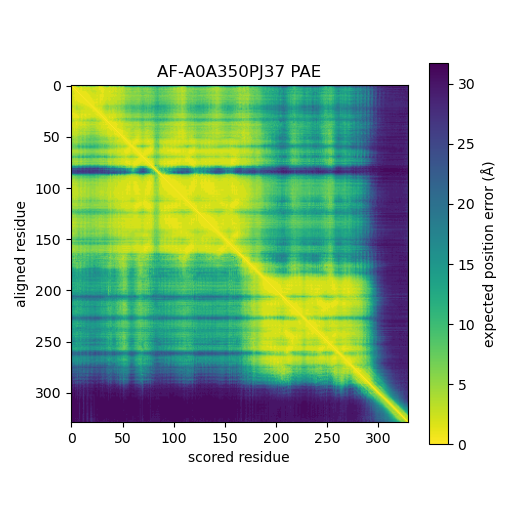 A O 1
ATOM 2581 N N . HIS A 1 325 ? -16.394 -75.819 -5.469 1.00 36.09 325 HIS A N 1
ATOM 2582 C CA . HIS A 1 325 ? -15.377 -75.828 -4.419 1.00 36.09 325 HIS A CA 1
ATOM 2583 C C . HIS A 1 325 ? -13.967 -75.280 -4.688 1.00 36.09 325 HIS A C 1
ATOM 2585 O O . HIS A 1 325 ? -13.120 -75.926 -5.281 1.00 36.09 325 HIS A O 1
ATOM 2591 N N . ALA A 1 326 ? -13.728 -74.181 -3.965 1.00 37.44 326 ALA A N 1
ATOM 2592 C CA . ALA A 1 326 ? -12.820 -74.102 -2.818 1.00 37.44 326 ALA A CA 1
ATOM 2593 C C . ALA A 1 326 ? -11.375 -73.621 -3.027 1.00 37.44 326 ALA A C 1
ATOM 2595 O O . ALA A 1 326 ? -10.594 -74.183 -3.778 1.00 37.44 326 ALA A O 1
ATOM 2596 N N . HIS A 1 327 ? -11.068 -72.687 -2.120 1.00 37.09 327 HIS A N 1
ATOM 2597 C CA . HIS A 1 327 ? -9.846 -72.521 -1.337 1.00 37.09 327 HIS A CA 1
ATOM 2598 C C . HIS A 1 327 ? -8.665 -71.701 -1.869 1.00 37.09 327 HIS A C 1
ATOM 2600 O O . HIS A 1 327 ? -8.040 -72.057 -2.856 1.00 37.09 327 HIS A O 1
ATOM 2606 N N . GLN A 1 328 ? -8.331 -70.722 -1.004 1.00 39.44 328 GLN A N 1
ATOM 2607 C CA . GLN A 1 328 ? -7.001 -70.340 -0.491 1.00 39.44 328 GLN A CA 1
ATOM 2608 C C . GLN A 1 328 ? -6.064 -69.673 -1.511 1.00 39.44 328 GLN A C 1
ATOM 2610 O O . GLN A 1 328 ? -5.895 -70.163 -2.615 1.00 39.44 328 GLN A O 1
ATOM 2615 N N . ASN A 1 329 ? -5.406 -68.552 -1.225 1.00 42.59 329 ASN A N 1
ATOM 2616 C CA . ASN A 1 329 ? -5.144 -67.795 0.005 1.00 42.59 329 ASN A CA 1
ATOM 2617 C C . ASN A 1 329 ? -5.063 -66.304 -0.336 1.00 42.59 329 ASN A C 1
ATOM 2619 O O . ASN A 1 329 ? -4.748 -66.002 -1.510 1.00 42.59 329 ASN A O 1
#

Secondary structure (DSSP, 8-state):
--EEE-SHHHHHHHHHHHHHH-GGGGGGEEE---SS-HHHHTT-HHHHHHTT-SEEE-TTS-EEEEEE-SSEEEEEEE--TT--GGGHHHHHHHHHHHHHHHHHHHHHHTT--EEEEEEPPP-S-HHHHHHHHHHHHHHHTT-SS-EEEPPPPTTSEEEEEE--SS--HHHHH----TTTTTSS----HHHHHHHHHHHHHHHHHH-S--EEEEEE-HHHHHHHT-STT-HHHHHHHHH--EEEEEE-TTS-TT--EEEETT---B-HHHHHHT--HHHHHHHHHHHHHHHHHHHHHHHHHHHTTSSS---------------------

Solvent-accessible surface area (backbone atoms only — not comparable to full-atom values): 19216 Å² total; per-residue (Å²): 129,79,47,79,30,69,52,75,65,57,36,54,51,53,37,55,53,34,45,73,79,40,53,88,55,30,79,35,52,43,73,50,82,67,93,62,57,71,44,63,74,68,72,40,45,68,62,63,58,38,56,81,39,49,60,40,80,42,95,85,60,18,35,37,39,53,45,78,56,97,82,35,35,42,34,43,52,43,63,52,94,79,68,60,80,94,46,51,66,65,52,36,50,54,43,42,51,52,46,33,50,50,50,47,49,47,37,61,74,28,38,58,45,44,43,36,39,35,43,46,59,75,70,91,50,68,71,59,49,49,52,38,47,54,48,34,56,58,48,45,71,78,45,92,51,62,69,50,72,55,66,61,45,97,84,34,34,30,46,34,41,30,50,67,88,56,78,30,51,59,71,72,77,54,76,75,43,81,65,44,73,60,70,85,58,75,69,54,70,68,56,51,55,47,52,52,52,51,48,53,52,42,40,54,74,69,43,90,70,47,48,31,33,40,34,23,14,52,70,56,49,52,59,37,56,46,66,95,82,10,56,55,53,52,48,30,68,74,65,64,33,49,76,43,83,42,68,33,84,87,38,31,79,72,47,71,46,32,21,47,57,97,50,88,55,76,44,49,64,44,46,71,73,67,48,62,60,67,60,54,48,52,53,49,53,53,50,54,52,53,53,54,51,51,54,54,53,51,53,56,56,55,60,72,67,73,80,77,88,87,87,87,85,88,80,85,87,86,81,88,80,82,86,83,83,88,81,86,132

Foldseek 3Di:
DAAEAADPVVLVVVLVVCCVVPVVCSVRRDYDDDPDDPCVVVVCPLVLVCLQAQWAAFPLRWIWGWDDDPQEIEIEFGNPDPQDPPCNQVSQLVSLLRVLLVVLSNCQSFLDFAKYKYQGDDHDDPVSQVVSVVSNVVNCVPPPWDKDWDGQDPRRMIIMGTDRPDPTPCVVPDDQDLQPSNPPDDDDLVVQLVLVLVLLQLDLVLDPAQEKEKEAAPVNVCQQQPDPCGVQNVSCVVSVHHYHYDHDNSHHNRDMWMDRPPDPQTCRVCSVVSHHPVVSVVVVVVVVVVVVVVVVVVVVVVVVPPPDDDDDDDDDDDDDDDDDDDDDD

Radius of gyration: 34.51 Å; Cα contacts (8 Å, |Δi|>4): 411; chains: 1; bounding box: 65×106×70 Å